Protein 4JLX (pdb70)

Radius of gyration: 21.37 Å; Cα contacts (8 Å, |Δi|>4): 525; chains: 1; bounding box: 44×59×47 Å

CATH classification: 1.10.1410.40 (+1 more: 3.30.460.90)

Organism: Sus scrofa (NCBI:txid9823)

Nearest PDB structures (foldseek):
  4jlx-assembly1_A  TM=1.003E+00  e=1.124E-67  Sus scrofa
  4jlz-assembly1_A  TM=9.802E-01  e=2.565E-59  Sus scrofa
  4jlz-assembly2_B  TM=9.475E-01  e=5.445E-57  Sus scrofa
  7ftg-assembly1_A  TM=9.202E-01  e=7.407E-45  Homo sapiens
  7ftu-assembly1_A  TM=9.308E-01  e=6.598E-44  Homo sapiens

Secondary structure (DSSP, 8-state):
-TT-HHHHHHHHHTTHHHHHHHHHHHHHHHHHHHHHHHHS-STTTT-EEE-----TTEEEEEEEEE-TT-EEEESTT-SSEEEEE----SS--TTGGGEETTEE-HHHHHHHHHHHHHHH-----EEEPSP---S-EEEEE-SSS-EEEEEEEEEEE-SPPPGGGTT----TTTT-HHHHHHHHTS-EEEE----SS--TTGGG-EEEE-HHHHHHHHHT--SSTTTTSTTS--B-HHHHHHHHHHHHHHHHHHTTTSSTTTT--HHHHHHHHHHHHHHS-SGGGSBGGGHHHHHHHHHHHHHHHHHHT--B-SS-TT-BTT-TTTS-HHHHHHHHHHHHHHHHTT-GGG-

Sequence (351 aa):
GAWKLQTVLEKVRLSRHEISEAAEVVNWVVEHLLRRLQGGESEFKGVALLRTGSAPNEFDVMFKLEVPRIQLEEYCNSGAHYFVKFKRNPGGNPLEQFLEKEILSASKMLSKFRKIIKEEIKNTGVTVERKRGSPAVTLLISKPKEISVDIILALESKSSWPASTQKGLPISQWLGAKVKNNNLKRQPFYLVPKHAKEGSGFQEETWRLSFSHIEKDILKNHGQSKTCCEIDGVKCCRKECLKLMMKYLLEQLKKKFGNRRELAKFCSSYHVKTAFFHVCTQDPHDNQWHLKNLECCFDNCVAYFLQCLKTEQLANYFIPGVNLFSRDLIDKPSKEFLSKQIEYERNNGFPVFW

Foldseek 3Di:
DVLPLVVLVVVLCPVVPLLVVVCVVCVVQVVQLLVVCCPDDALCVQWDWDPFDPDSQEAETEIEHEFEQWDWDDDPPALFKTWTFHDDDPDDRSQVVQDDPTTGFLVVVLVVVLVVSQVVCPDDQKHFDDCDVPSWGWMFHRPPDTHIYTYWYKYKYQDFDDPLLVCFDLCCLAQRDVLVVVLRNGIKIWTQDADPDDDSVNNRITTIDSRVVLVVCLVCPGNDNCECHPPDADFCLNSLLSVQQVLLVLVCVVPVVDDLSVQDHSLQLSQLSVVVCSVVRHRVVGHVVCNVVSSVVSLVSSLVCLVVQARARRRRRVDGCSDCVRHNNVSSVVVSVVSVVCVVVSRPSSD

B-factor: mean 52.05, std 22.81, range [19.27, 122.49]

InterPro domains:
  IPR024810 MAB21L/Cyclic GMP-AMP synthase-like receptor [SM01265] (188-488)
  IPR046903 Mab-21-like, nucleotidyltransferase domain [PF03281] (189-364)
  IPR046906 Mab-21-like, HhH/H2TH-like domain [PF20266] (380-484)

Solvent-accessible surface area: 18996 Å² total; per-residue (Å²): 89,92,46,125,5,98,74,2,19,81,90,34,111,116,62,139,142,105,54,51,87,2,53,129,18,20,97,164,24,8,61,80,6,5,149,119,0,73,60,24,158,24,38,0,100,53,2,30,64,17,204,25,103,139,54,50,75,110,60,94,26,30,0,39,8,105,9,95,167,19,72,47,86,76,36,95,141,36,11,16,37,9,34,0,44,11,113,223,46,129,53,58,20,83,1,93,147,8,41,97,198,80,58,0,7,0,45,106,0,26,71,58,0,25,121,23,0,87,124,30,25,120,148,127,19,18,73,8,59,168,147,136,57,30,26,2,1,3,0,68,6,68,153,110,67,145,6,30,0,34,1,17,2,0,0,8,3,134,59,103,25,15,94,31,2,134,162,0,0,50,0,60,139,5,25,21,60,177,60,43,92,84,7,49,201,67,24,3,10,0,4,0,86,38,63,142,154,45,51,46,144,31,92,41,0,0,68,8,7,8,28,30,2,5,85,54,1,28,142,87,14,14,78,52,198,59,15,43,102,177,134,24,96,82,2,0,1,80,25,0,9,100,0,4,69,38,2,4,89,18,0,44,148,103,35,63,129,108,138,19,4,74,131,1,60,46,74,17,2,27,2,2,5,3,28,0,0,40,94,31,10,84,20,103,72,2,59,55,164,55,10,44,89,12,0,44,57,2,1,35,43,1,6,111,3,1,101,86,26,85,1,20,18,3,1,3,50,78,25,36,23,0,26,145,144,91,4,53,57,68,6,1,92,25,0,8,130,15,4,62,98,0,71,122,83,21,0,54,19,1,146

GO terms:
  GO:0061501 2',3'-cyclic GMP-AMP synthase activity (F, EXP)

Structure (mmCIF, N/CA/C/O backbone):
data_4JLX
#
_entry.id   4JLX
#
_cell.length_a   47.402
_cell.length_b   118.014
_cell.length_c   142.599
_cell.angle_alpha   90.00
_cell.angle_beta   90.00
_cell.angle_gamma   90.00
#
_symmetry.space_group_name_H-M   'C 2 2 21'
#
loop_
_entity.id
_entity.type
_entity.pdbx_description
1 polymer 'Uncharacterized protein'
2 non-polymer 'ZINC ION'
3 non-polymer 'MALONATE ION'
4 non-polymer GLYCEROL
5 non-polymer 'TETRAETHYLENE GLYCOL'
6 water water
#
loop_
_atom_site.group_PDB
_atom_site.id
_atom_site.type_symbol
_atom_site.label_atom_id
_atom_site.label_alt_id
_atom_site.label_comp_id
_atom_site.label_asym_id
_atom_site.label_entity_id
_atom_site.label_seq_id
_atom_site.pdbx_PDB_ins_code
_atom_site.Cartn_x
_atom_site.Cartn_y
_atom_site.Cartn_z
_atom_site.occupancy
_atom_site.B_iso_or_equiv
_atom_site.auth_seq_id
_atom_site.auth_comp_id
_atom_site.auth_asym_id
_atom_site.auth_atom_id
_atom_site.pdbx_PDB_model_num
ATOM 1 N N . GLY A 1 4 ? 22.310 45.993 -25.786 1.00 61.42 135 GLY A N 1
ATOM 2 C CA . GLY A 1 4 ? 23.509 45.221 -26.059 1.00 58.76 135 GLY A CA 1
ATOM 3 C C . GLY A 1 4 ? 24.492 45.167 -24.897 1.00 54.83 135 GLY A C 1
ATOM 4 O O . GLY A 1 4 ? 25.518 44.487 -24.992 1.00 58.25 135 GLY A O 1
ATOM 5 N N . ALA A 1 5 ? 24.178 45.855 -23.798 1.00 51.06 136 ALA A N 1
ATOM 6 C CA . ALA A 1 5 ? 25.101 45.960 -22.655 1.00 59.41 136 ALA A CA 1
ATOM 7 C C . ALA A 1 5 ? 25.508 44.618 -22.032 1.00 54.78 136 ALA A C 1
ATOM 8 O O . ALA A 1 5 ? 26.626 44.475 -21.522 1.00 51.95 136 ALA A O 1
ATOM 10 N N . TRP A 1 6 ? 24.600 43.643 -22.071 1.00 50.84 137 TRP A N 1
ATOM 11 C CA . TRP A 1 6 ? 24.861 42.317 -21.500 1.00 44.16 137 TRP A CA 1
ATOM 12 C C . TRP A 1 6 ? 25.517 41.383 -22.521 1.00 41.04 137 TRP A C 1
ATOM 13 O O . TRP A 1 6 ? 25.991 40.303 -22.166 1.00 38.73 137 TRP A O 1
ATOM 24 N N . LYS A 1 7 ? 25.515 41.800 -23.787 1.00 42.27 138 LYS A N 1
ATOM 25 C CA . LYS A 1 7 ? 26.121 41.031 -24.876 1.00 45.30 138 LYS A CA 1
ATOM 26 C C . LYS A 1 7 ? 25.610 39.585 -24.930 1.00 42.30 138 LYS A C 1
ATOM 27 O O . LYS A 1 7 ? 26.399 38.642 -25.111 1.00 37.92 138 LYS A O 1
ATOM 33 N N . LEU A 1 8 ? 24.289 39.424 -24.792 1.00 38.66 139 LEU A N 1
ATOM 34 C CA . LEU A 1 8 ? 23.678 38.097 -24.704 1.00 39.72 139 LEU A CA 1
ATOM 35 C C . LEU A 1 8 ? 23.928 37.239 -25.944 1.00 31.14 139 LEU A C 1
ATOM 36 O O . LEU A 1 8 ? 24.045 36.014 -25.850 1.00 35.07 139 LEU A O 1
ATOM 41 N N . GLN A 1 9 ? 24.021 37.869 -27.106 1.00 32.80 140 GLN A N 1
ATOM 42 C CA . GLN A 1 9 ? 24.291 37.116 -28.319 1.00 37.95 140 GLN A CA 1
ATOM 43 C C . GLN A 1 9 ? 25.663 36.462 -28.224 1.00 37.99 140 GLN A C 1
ATOM 44 O O . GLN A 1 9 ? 25.863 35.318 -28.653 1.00 36.65 140 GLN A O 1
ATOM 50 N N . THR A 1 10 ? 26.616 37.166 -27.627 1.00 39.17 141 THR A N 1
ATOM 51 C CA . THR A 1 10 ? 27.928 36.557 -27.439 1.00 35.43 141 THR A CA 1
ATOM 52 C C . THR A 1 10 ? 27.807 35.380 -26.471 1.00 39.97 141 THR A C 1
ATOM 53 O O . THR A 1 10 ? 28.411 34.317 -26.706 1.00 31.40 141 THR A O 1
ATOM 57 N N . VAL A 1 11 ? 27.001 35.546 -25.408 1.00 33.07 142 VAL A N 1
ATOM 58 C CA . VAL A 1 11 ? 26.811 34.440 -24.469 1.00 32.75 142 VAL A CA 1
ATOM 59 C C . VAL A 1 11 ? 26.185 33.229 -25.195 1.00 35.51 142 VAL A C 1
ATOM 60 O O . VAL A 1 11 ? 26.596 32.084 -24.976 1.00 35.86 142 VAL A O 1
ATOM 64 N N . LEU A 1 12 ? 25.192 33.484 -26.051 1.00 31.03 143 LEU A N 1
ATOM 65 C CA . LEU A 1 12 ? 24.576 32.411 -26.830 1.00 36.05 143 LEU A CA 1
ATOM 66 C C . LEU A 1 12 ? 25.611 31.696 -27.715 1.00 41.95 143 LEU A C 1
ATOM 67 O O . LEU A 1 12 ? 25.574 30.469 -27.858 1.00 36.81 143 LEU A O 1
ATOM 72 N N . GLU A 1 13 ? 26.544 32.458 -28.293 1.00 37.68 144 GLU A N 1
ATOM 73 C CA . GLU A 1 13 ? 27.585 31.845 -29.132 1.00 46.93 144 GLU A CA 1
ATOM 74 C C . GLU A 1 13 ? 28.462 30.953 -28.273 1.00 44.69 144 GLU A C 1
ATOM 75 O O . GLU A 1 13 ? 28.775 29.825 -28.649 1.00 46.44 144 GLU A O 1
ATOM 81 N N . LYS A 1 14 ? 28.815 31.444 -27.093 1.00 41.60 145 LYS A N 1
ATOM 82 C CA . LYS A 1 14 ? 29.591 30.643 -26.159 1.00 43.35 145 LYS A CA 1
ATOM 83 C C . LYS A 1 14 ? 28.891 29.323 -25.869 1.00 46.88 145 LYS A C 1
ATOM 84 O O . LYS A 1 14 ? 29.520 28.263 -25.876 1.00 53.55 145 LYS A O 1
ATOM 90 N N . VAL A 1 15 ? 27.584 29.391 -25.629 1.00 45.07 146 VAL A N 1
ATOM 91 C CA . VAL A 1 15 ? 26.805 28.202 -25.295 1.00 46.23 146 VAL A CA 1
ATOM 92 C C . VAL A 1 15 ? 26.733 27.237 -26.479 1.00 49.32 146 VAL A C 1
ATOM 93 O O . VAL A 1 15 ? 26.922 26.030 -26.310 1.00 57.71 146 VAL A O 1
ATOM 97 N N . ARG A 1 16 ? 26.479 27.731 -27.669 1.00 47.31 147 ARG A N 1
ATOM 98 C CA . ARG A 1 16 ? 26.511 26.897 -28.858 1.00 53.97 147 ARG A CA 1
ATOM 99 C C . ARG A 1 16 ? 27.838 26.193 -29.063 1.00 66.46 147 ARG A C 1
ATOM 100 O O . ARG A 1 16 ? 27.881 25.048 -29.442 1.00 72.62 147 ARG A O 1
ATOM 108 N N . LEU A 1 17 ? 28.928 26.902 -28.850 1.00 62.24 148 LEU A N 1
ATOM 109 C CA . LEU A 1 17 ? 30.230 26.342 -29.098 1.00 71.58 148 LEU A CA 1
ATOM 110 C C . LEU A 1 17 ? 30.513 25.321 -28.031 1.00 76.81 148 LEU A C 1
ATOM 111 O O . LEU A 1 17 ? 30.842 25.670 -26.914 1.00 79.69 148 LEU A O 1
ATOM 116 N N . SER A 1 18 ? 30.332 24.052 -28.374 1.00 77.30 149 SER A N 1
ATOM 117 C CA . SER A 1 18 ? 30.055 22.967 -27.423 1.00 80.95 149 SER A CA 1
ATOM 118 C C . SER A 1 18 ? 29.110 21.973 -28.041 1.00 86.42 149 SER A C 1
ATOM 119 O O . SER A 1 18 ? 29.185 20.782 -27.810 1.00 92.40 149 SER A O 1
ATOM 122 N N . ARG A 1 19 ? 28.228 22.488 -28.865 1.00 84.49 150 ARG A N 1
ATOM 123 C CA . ARG A 1 19 ? 27.333 21.644 -29.653 1.00 87.87 150 ARG A CA 1
ATOM 124 C C . ARG A 1 19 ? 28.019 20.623 -30.571 1.00 96.19 150 ARG A C 1
ATOM 125 O O . ARG A 1 19 ? 27.375 19.682 -31.037 1.00 98.22 150 ARG A O 1
ATOM 133 N N . HIS A 1 20 ? 29.311 20.789 -30.839 1.00 95.01 151 HIS A N 1
ATOM 134 C CA . HIS A 1 20 ? 29.958 19.901 -31.802 1.00 96.26 151 HIS A CA 1
ATOM 135 C C . HIS A 1 20 ? 30.320 18.522 -31.236 1.00 98.12 151 HIS A C 1
ATOM 136 O O . HIS A 1 20 ? 30.024 17.498 -31.858 1.00 96.43 151 HIS A O 1
ATOM 143 N N . GLU A 1 21 ? 30.952 18.500 -30.064 1.00 96.97 152 GLU A N 1
ATOM 144 C CA . GLU A 1 21 ? 31.384 17.248 -29.435 1.00 96.19 152 GLU A CA 1
ATOM 145 C C . GLU A 1 21 ? 30.209 16.310 -29.134 1.00 102.90 152 GLU A C 1
ATOM 146 O O . GLU A 1 21 ? 30.262 15.114 -29.436 1.00 101.67 152 GLU A O 1
ATOM 152 N N . ILE A 1 22 ? 29.155 16.862 -28.536 1.00 103.28 153 ILE A N 1
ATOM 153 C CA . ILE A 1 22 ? 27.956 16.093 -28.205 1.00 101.83 153 ILE A CA 1
ATOM 154 C C . ILE A 1 22 ? 27.254 15.555 -29.456 1.00 104.89 153 ILE A C 1
ATOM 155 O O . ILE A 1 22 ? 26.598 14.509 -29.400 1.00 103.25 153 ILE A O 1
ATOM 160 N N . SER A 1 23 ? 27.402 16.259 -30.580 1.00 103.11 154 SER A N 1
ATOM 161 C CA . SER A 1 23 ? 26.829 15.812 -31.851 1.00 102.42 154 SER A CA 1
ATOM 162 C C . SER A 1 23 ? 27.455 14.488 -32.286 0.84 102.54 154 SER A C 1
ATOM 163 O O . SER A 1 23 ? 26.808 13.664 -32.940 1.00 102.22 154 SER A O 1
ATOM 166 N N . GLU A 1 24 ? 28.677 14.214 -31.851 1.00 103.96 155 GLU A N 1
ATOM 167 C CA . GLU A 1 24 ? 29.332 12.977 -32.249 1.00 100.63 155 GLU A CA 1
ATOM 168 C C . GLU A 1 24 ? 29.116 11.881 -31.243 1.00 99.26 155 GLU A C 1
ATOM 169 O O . GLU A 1 24 ? 29.192 10.693 -31.541 1.00 95.49 155 GLU A O 1
ATOM 175 N N . ALA A 1 25 ? 28.844 12.281 -30.027 1.00 100.40 156 ALA A N 1
ATOM 176 C CA . ALA A 1 25 ? 28.475 11.282 -29.027 1.00 100.43 156 ALA A CA 1
ATOM 177 C C . ALA A 1 25 ? 27.137 10.621 -29.368 1.00 97.43 156 ALA A C 1
ATOM 178 O O . ALA A 1 25 ? 26.861 9.501 -28.935 1.00 94.56 156 ALA A O 1
ATOM 180 N N . ALA A 1 26 ? 26.318 11.326 -30.147 1.00 98.89 157 ALA A N 1
ATOM 181 C CA . ALA A 1 26 ? 25.033 10.814 -30.623 1.00 98.17 157 ALA A CA 1
ATOM 182 C C . ALA A 1 26 ? 25.192 9.506 -31.392 1.00 94.96 157 ALA A C 1
ATOM 183 O O . ALA A 1 26 ? 24.489 8.533 -31.117 1.00 92.88 157 ALA A O 1
ATOM 185 N N . GLU A 1 27 ? 26.104 9.500 -32.362 1.00 95.20 158 GLU A N 1
ATOM 186 C CA . GLU A 1 27 ? 26.454 8.290 -33.100 1.00 91.49 158 GLU A CA 1
ATOM 187 C C . GLU A 1 27 ? 26.711 7.105 -32.169 1.00 86.56 158 GLU A C 1
ATOM 188 O O . GLU A 1 27 ? 26.284 5.981 -32.444 1.00 86.68 158 GLU A O 1
ATOM 194 N N . VAL A 1 28 ? 27.411 7.371 -31.068 1.00 85.48 159 VAL A N 1
ATOM 195 C CA . VAL A 1 28 ? 27.798 6.333 -30.116 1.00 87.68 159 VAL A CA 1
ATOM 196 C C . VAL A 1 28 ? 26.591 5.815 -29.333 1.00 84.77 159 VAL A C 1
ATOM 197 O O . VAL A 1 28 ? 26.354 4.604 -29.272 1.00 82.90 159 VAL A O 1
ATOM 201 N N . VAL A 1 29 ? 25.837 6.736 -28.735 1.00 87.26 160 VAL A N 1
ATOM 202 C CA . VAL A 1 29 ? 24.613 6.387 -28.016 1.00 78.26 160 VAL A CA 1
ATOM 203 C C . VAL A 1 29 ? 23.623 5.703 -28.961 1.00 74.99 160 VAL A C 1
ATOM 204 O O . VAL A 1 29 ? 23.064 4.659 -28.627 1.00 72.09 160 VAL A O 1
ATOM 208 N N . ASN A 1 30 ? 23.428 6.288 -30.143 1.00 75.47 161 ASN A N 1
ATOM 209 C CA . ASN A 1 30 ? 22.550 5.708 -31.159 1.00 74.80 161 ASN A CA 1
ATOM 210 C C . ASN A 1 30 ? 22.912 4.263 -31.457 1.00 82.01 161 ASN A C 1
ATOM 211 O O . ASN A 1 30 ? 22.036 3.397 -31.536 1.00 78.09 161 ASN A O 1
ATOM 216 N N . TRP A 1 31 ? 24.206 4.004 -31.621 1.00 77.24 162 TRP A N 1
ATOM 217 C CA . TRP A 1 31 ? 24.664 2.659 -31.928 1.00 78.21 162 TRP A CA 1
ATOM 218 C C . TRP A 1 31 ? 24.274 1.676 -30.821 1.00 75.18 162 TRP A C 1
ATOM 219 O O . TRP A 1 31 ? 23.524 0.723 -31.063 1.00 72.23 162 TRP A O 1
ATOM 230 N N . VAL A 1 32 ? 24.779 1.925 -29.613 1.00 70.57 163 VAL A N 1
ATOM 231 C CA . VAL A 1 32 ? 24.515 1.069 -28.456 1.00 76.52 163 VAL A CA 1
ATOM 232 C C . VAL A 1 32 ? 23.024 0.874 -28.185 1.00 71.54 163 VAL A C 1
ATOM 233 O O . VAL A 1 32 ? 22.523 -0.252 -28.203 1.00 72.46 163 VAL A O 1
ATOM 237 N N . VAL A 1 33 ? 22.325 1.974 -27.936 1.00 69.37 164 VAL A N 1
ATOM 238 C CA . VAL A 1 33 ? 20.923 1.917 -27.533 1.00 67.46 164 VAL A CA 1
ATOM 239 C C . VAL A 1 33 ? 20.049 1.126 -28.510 1.00 66.33 164 VAL A C 1
ATOM 240 O O . VAL A 1 33 ? 19.346 0.196 -28.108 1.00 60.15 164 VAL A O 1
ATOM 244 N N . GLU A 1 34 ? 20.119 1.478 -29.791 1.00 70.73 165 GLU A N 1
ATOM 245 C CA . GLU A 1 34 ? 19.306 0.823 -30.814 1.00 68.07 165 GLU A CA 1
ATOM 246 C C . GLU A 1 34 ? 19.539 -0.691 -30.851 1.00 69.85 165 GLU A C 1
ATOM 247 O O . GLU A 1 34 ? 18.596 -1.465 -31.024 1.00 67.86 165 GLU A O 1
ATOM 253 N N . HIS A 1 35 ? 20.787 -1.111 -30.660 1.00 68.32 166 HIS A N 1
ATOM 254 C CA . HIS A 1 35 ? 21.099 -2.537 -30.573 1.00 74.67 166 HIS A CA 1
ATOM 255 C C . HIS A 1 35 ? 20.336 -3.189 -29.423 1.00 69.66 166 HIS A C 1
ATOM 256 O O . HIS A 1 35 ? 19.575 -4.144 -29.627 1.00 65.49 166 HIS A O 1
ATOM 263 N N . LEU A 1 36 ? 20.555 -2.653 -28.223 1.00 64.23 167 LEU A N 1
ATOM 264 C CA . LEU A 1 36 ? 19.923 -3.134 -26.998 1.00 62.68 167 LEU A CA 1
ATOM 265 C C . LEU A 1 36 ? 18.416 -3.270 -27.165 1.00 66.18 167 LEU A C 1
ATOM 266 O O . LEU A 1 36 ? 17.807 -4.213 -26.651 1.00 63.41 167 LEU A O 1
ATOM 271 N N . LEU A 1 37 ? 17.828 -2.328 -27.900 1.00 60.89 168 LEU A N 1
ATOM 272 C CA . LEU A 1 37 ? 16.400 -2.338 -28.180 1.00 62.97 168 LEU A CA 1
ATOM 273 C C . LEU A 1 37 ? 16.023 -3.565 -28.996 1.00 68.55 168 LEU A C 1
ATOM 274 O O . LEU A 1 37 ? 15.081 -4.289 -28.648 1.00 61.30 168 LEU A O 1
ATOM 279 N N . ARG A 1 38 ? 16.762 -3.773 -30.086 1.00 72.36 169 ARG A N 1
ATOM 280 C CA . ARG A 1 38 ? 16.564 -4.915 -30.974 1.00 70.01 169 ARG A CA 1
ATOM 281 C C . ARG A 1 38 ? 16.631 -6.214 -30.177 1.00 65.63 169 ARG A C 1
ATOM 282 O O . ARG A 1 38 ? 15.795 -7.108 -30.346 1.00 60.12 169 ARG A O 1
ATOM 290 N N . ARG A 1 39 ? 17.620 -6.286 -29.290 1.00 61.31 170 ARG A N 1
ATOM 291 C CA . ARG A 1 39 ? 17.806 -7.423 -28.391 1.00 71.48 170 ARG A CA 1
ATOM 292 C C . ARG A 1 39 ? 16.570 -7.729 -27.528 1.00 72.53 170 ARG A C 1
ATOM 293 O O . ARG A 1 39 ? 16.037 -8.848 -27.568 1.00 67.14 170 ARG A O 1
ATOM 301 N N . LEU A 1 40 ? 16.126 -6.738 -26.751 1.00 66.36 171 LEU A N 1
ATOM 302 C CA . LEU A 1 40 ? 14.926 -6.876 -25.921 1.00 62.46 171 LEU A CA 1
ATOM 303 C C . LEU A 1 40 ? 13.721 -7.280 -26.775 1.00 62.96 171 LEU A C 1
ATOM 304 O O . LEU A 1 40 ? 12.984 -8.210 -26.434 1.00 58.96 171 LEU A O 1
ATOM 309 N N . GLN A 1 41 ? 13.538 -6.582 -27.894 1.00 60.57 172 GLN A N 1
ATOM 310 C CA . GLN A 1 41 ? 12.395 -6.813 -28.773 1.00 65.18 172 GLN A CA 1
ATOM 311 C C . GLN A 1 41 ? 12.374 -8.232 -29.340 1.00 69.85 172 GLN A C 1
ATOM 312 O O . GLN A 1 41 ? 11.304 -8.776 -29.632 1.00 70.87 172 GLN A O 1
ATOM 318 N N . GLY A 1 42 ? 13.556 -8.826 -29.487 1.00 66.81 173 GLY A N 1
ATOM 319 C CA . GLY A 1 42 ? 13.673 -10.156 -30.055 1.00 67.79 173 GLY A CA 1
ATOM 320 C C . GLY A 1 42 ? 13.653 -11.247 -29.005 1.00 75.29 173 GLY A C 1
ATOM 321 O O . GLY A 1 42 ? 13.285 -12.387 -29.294 1.00 83.39 173 GLY A O 1
ATOM 322 N N . GLY A 1 43 ? 14.052 -10.904 -27.784 1.00 69.72 174 GLY A N 1
ATOM 323 C CA . GLY A 1 43 ? 14.047 -11.857 -26.692 1.00 63.38 174 GLY A CA 1
ATOM 324 C C . GLY A 1 43 ? 12.644 -12.261 -26.274 1.00 64.99 174 GLY A C 1
ATOM 325 O O . GLY A 1 43 ? 11.664 -12.015 -26.985 1.00 65.59 174 GLY A O 1
ATOM 326 N N . GLU A 1 44 ? 12.546 -12.887 -25.107 1.00 70.26 175 GLU A N 1
ATOM 327 C CA . GLU A 1 44 ? 11.260 -13.367 -24.610 1.00 68.76 175 GLU A CA 1
ATOM 328 C C . GLU A 1 44 ? 10.980 -12.883 -23.189 1.00 68.28 175 GLU A C 1
ATOM 329 O O . GLU A 1 44 ? 10.243 -13.528 -22.438 1.00 65.06 175 GLU A O 1
ATOM 335 N N . SER A 1 45 ? 11.566 -11.743 -22.829 1.00 63.58 176 SER A N 1
ATOM 336 C CA . SER A 1 45 ? 11.319 -11.149 -21.521 1.00 63.56 176 SER A CA 1
ATOM 337 C C . SER A 1 45 ? 10.010 -10.379 -21.508 1.00 61.62 176 SER A C 1
ATOM 338 O O . SER A 1 45 ? 9.355 -10.212 -22.537 1.00 62.27 176 SER A O 1
ATOM 341 N N . GLU A 1 46 ? 9.651 -9.898 -20.324 1.00 65.38 177 GLU A N 1
ATOM 342 C CA . GLU A 1 46 ? 8.442 -9.120 -20.125 1.00 62.67 177 GLU A CA 1
ATOM 343 C C . GLU A 1 46 ? 8.601 -7.741 -20.764 1.00 58.22 177 GLU A C 1
ATOM 344 O O . GLU A 1 46 ? 7.629 -7.001 -20.906 1.00 58.88 177 GLU A O 1
ATOM 350 N N . PHE A 1 47 ? 9.832 -7.406 -21.148 1.00 55.67 178 PHE A N 1
ATOM 351 C CA . PHE A 1 47 ? 10.126 -6.125 -21.790 1.00 56.71 178 PHE A CA 1
ATOM 352 C C . PHE A 1 47 ? 10.217 -6.228 -23.317 1.00 60.02 178 PHE A C 1
ATOM 353 O O . PHE A 1 47 ? 10.817 -5.378 -23.976 1.00 56.82 178 PHE A O 1
ATOM 361 N N . LYS A 1 48 ? 9.598 -7.267 -23.868 1.00 62.04 179 LYS A N 1
ATOM 362 C CA . LYS A 1 48 ? 9.563 -7.491 -25.313 1.00 60.13 179 LYS A CA 1
ATOM 363 C C . LYS A 1 48 ? 9.002 -6.288 -26.066 1.00 55.64 179 LYS A C 1
ATOM 364 O O . LYS A 1 48 ? 9.550 -5.879 -27.088 1.00 50.65 179 LYS A O 1
ATOM 370 N N . GLY A 1 49 ? 7.910 -5.725 -25.550 1.00 58.55 180 GLY A N 1
ATOM 371 C CA . GLY A 1 49 ? 7.204 -4.637 -26.215 1.00 56.53 180 GLY A CA 1
ATOM 372 C C . GLY A 1 49 ? 7.851 -3.272 -26.052 1.00 51.82 180 GLY A C 1
ATOM 373 O O . GLY A 1 49 ? 7.263 -2.245 -26.394 1.00 55.51 180 GLY A O 1
ATOM 374 N N . VAL A 1 50 ? 9.075 -3.260 -25.546 1.00 53.91 181 VAL A N 1
ATOM 375 C CA . VAL A 1 50 ? 9.792 -2.013 -25.321 1.00 55.56 181 VAL A CA 1
ATOM 376 C C . VAL A 1 50 ? 10.054 -1.260 -26.633 1.00 62.66 181 VAL A C 1
ATOM 377 O O . VAL A 1 50 ? 10.253 -1.875 -27.685 1.00 62.36 181 VAL A O 1
ATOM 381 N N . ALA A 1 51 ? 10.020 0.071 -26.570 1.00 57.68 182 ALA A N 1
ATOM 382 C CA . ALA A 1 51 ? 10.308 0.913 -27.732 1.00 57.74 182 ALA A CA 1
ATOM 383 C C . ALA A 1 51 ? 10.974 2.216 -27.296 1.00 63.85 182 ALA A C 1
ATOM 384 O O . ALA A 1 51 ? 10.967 2.559 -26.108 1.00 57.85 182 ALA A O 1
ATOM 386 N N . LEU A 1 52 ? 11.543 2.946 -28.251 1.00 59.66 183 LEU A N 1
ATOM 387 C CA . LEU A 1 52 ? 12.248 4.184 -27.923 1.00 64.63 183 LEU A CA 1
ATOM 388 C C . LEU A 1 52 ? 11.320 5.406 -27.851 1.00 69.64 183 LEU A C 1
ATOM 389 O O . LEU A 1 52 ? 10.307 5.482 -28.552 1.00 66.00 183 LEU A O 1
ATOM 394 N N . LEU A 1 53 ? 11.686 6.349 -26.983 1.00 72.83 184 LEU A N 1
ATOM 395 C CA . LEU A 1 53 ? 10.985 7.620 -26.814 1.00 69.36 184 LEU A CA 1
ATOM 396 C C . LEU A 1 53 ? 11.997 8.743 -27.049 1.00 72.39 184 LEU A C 1
ATOM 397 O O . LEU A 1 53 ? 12.944 8.880 -26.262 1.00 66.03 184 LEU A O 1
ATOM 402 N N . ARG A 1 54 ? 11.825 9.539 -28.109 1.00 71.66 185 ARG A N 1
ATOM 403 C CA . ARG A 1 54 ? 12.746 10.663 -28.346 1.00 74.91 185 ARG A CA 1
ATOM 404 C C . ARG A 1 54 ? 12.336 11.957 -27.631 1.00 74.36 185 ARG A C 1
ATOM 405 O O . ARG A 1 54 ? 11.675 12.822 -28.217 1.00 75.69 185 ARG A O 1
ATOM 413 N N . THR A 1 55 ? 12.735 12.079 -26.364 1.00 75.97 186 THR A N 1
ATOM 414 C CA . THR A 1 55 ? 12.458 13.273 -25.559 1.00 74.79 186 THR A CA 1
ATOM 415 C C . THR A 1 55 ? 13.723 13.751 -24.848 1.00 78.39 186 THR A C 1
ATOM 416 O O . THR A 1 55 ? 14.700 13.005 -24.740 1.00 73.43 186 THR A O 1
ATOM 420 N N . GLY A 1 56 ? 13.697 14.991 -24.363 1.00 76.86 187 GLY A N 1
ATOM 421 C CA . GLY A 1 56 ? 14.849 15.576 -23.696 1.00 77.23 187 GLY A CA 1
ATOM 422 C C . GLY A 1 56 ? 15.403 16.787 -24.425 1.00 76.96 187 GLY A C 1
ATOM 423 O O . GLY A 1 56 ? 14.931 17.146 -25.508 1.00 71.50 187 GLY A O 1
ATOM 424 N N . SER A 1 65 ? 25.735 22.393 -22.706 1.00 77.57 196 SER A N 1
ATOM 425 C CA . SER A 1 65 ? 25.386 21.470 -21.633 0.46 83.93 196 SER A CA 1
ATOM 426 C C . SER A 1 65 ? 26.591 20.620 -21.238 1.00 89.95 196 SER A C 1
ATOM 427 O O . SER A 1 65 ? 27.737 21.037 -21.413 1.00 94.77 196 SER A O 1
ATOM 430 N N . ALA A 1 66 ? 26.326 19.431 -20.700 1.00 94.68 197 ALA A N 1
ATOM 431 C CA . ALA A 1 66 ? 27.383 18.469 -20.380 1.00 99.82 197 ALA A CA 1
ATOM 432 C C . ALA A 1 66 ? 27.337 17.297 -21.365 1.00 100.84 197 ALA A C 1
ATOM 433 O O . ALA A 1 66 ? 26.404 16.493 -21.329 1.00 101.08 197 ALA A O 1
ATOM 435 N N . PRO A 1 67 ? 28.358 17.192 -22.236 1.00 99.94 198 PRO A N 1
ATOM 436 C CA . PRO A 1 67 ? 28.361 16.316 -23.417 1.00 101.19 198 PRO A CA 1
ATOM 437 C C . PRO A 1 67 ? 28.681 14.843 -23.141 1.00 100.39 198 PRO A C 1
ATOM 438 O O . PRO A 1 67 ? 28.529 14.014 -24.040 1.00 101.53 198 PRO A O 1
ATOM 442 N N . ASN A 1 68 ? 29.129 14.524 -21.932 1.00 98.14 199 ASN A N 1
ATOM 443 C CA . ASN A 1 68 ? 29.470 13.147 -21.591 1.00 100.13 199 ASN A CA 1
ATOM 444 C C . ASN A 1 68 ? 28.334 12.432 -20.867 1.00 99.66 199 ASN A C 1
ATOM 445 O O . ASN A 1 68 ? 28.471 11.271 -20.473 1.00 95.93 199 ASN A O 1
ATOM 450 N N . GLU A 1 69 ? 27.214 13.131 -20.698 1.00 98.81 200 GLU A N 1
ATOM 451 C CA . GLU A 1 69 ? 26.070 12.594 -19.964 1.00 94.58 200 GLU A CA 1
ATOM 452 C C . GLU A 1 69 ? 24.754 12.760 -20.718 1.00 89.55 200 GLU A C 1
ATOM 453 O O . GLU A 1 69 ? 24.272 13.878 -20.920 1.00 87.73 200 GLU A O 1
ATOM 459 N N . PHE A 1 70 ? 24.181 11.634 -21.129 1.00 88.11 201 PHE A N 1
ATOM 460 C CA . PHE A 1 70 ? 22.860 11.618 -21.741 1.00 87.24 201 PHE A CA 1
ATOM 461 C C . PHE A 1 70 ? 21.967 10.620 -21.017 1.00 86.68 201 PHE A C 1
ATOM 462 O O . PHE A 1 70 ? 22.450 9.721 -20.328 1.00 85.28 201 PHE A O 1
ATOM 470 N N . ASP A 1 71 ? 20.659 10.787 -21.162 1.00 81.69 202 ASP A N 1
ATOM 471 C CA . ASP A 1 71 ? 19.725 9.762 -20.722 1.00 79.24 202 ASP A CA 1
ATOM 472 C C . ASP A 1 71 ? 18.674 9.539 -21.799 1.00 76.32 202 ASP A C 1
ATOM 473 O O . ASP A 1 71 ? 18.385 10.441 -22.594 1.00 74.26 202 ASP A O 1
ATOM 478 N N . VAL A 1 72 ? 18.128 8.328 -21.849 1.00 70.50 203 VAL A N 1
ATOM 479 C CA . VAL A 1 72 ? 17.093 8.018 -22.827 1.00 66.41 203 VAL A CA 1
ATOM 480 C C . VAL A 1 72 ? 15.969 7.235 -22.160 1.00 62.76 203 VAL A C 1
ATOM 481 O O . VAL A 1 72 ? 16.170 6.622 -21.103 1.00 62.31 203 VAL A O 1
ATOM 485 N N . MET A 1 73 ? 14.787 7.271 -22.773 1.00 61.66 204 MET A N 1
ATOM 486 C CA . MET A 1 73 ? 13.610 6.621 -22.212 1.00 58.63 204 MET A CA 1
ATOM 487 C C . MET A 1 73 ? 13.160 5.447 -23.080 1.00 55.41 204 MET A C 1
ATOM 488 O O . MET A 1 73 ? 12.994 5.593 -24.294 1.00 56.77 204 MET A O 1
ATOM 493 N N . PHE A 1 74 ? 12.991 4.283 -22.452 1.00 51.33 205 PHE A N 1
ATOM 494 C CA . PHE A 1 74 ? 12.380 3.124 -23.099 1.00 51.13 205 PHE A CA 1
ATOM 495 C C . PHE A 1 74 ? 10.943 3.056 -22.616 1.00 50.99 205 PHE A C 1
ATOM 496 O O . PHE A 1 74 ? 10.700 2.837 -21.424 1.00 50.51 205 PHE A O 1
ATOM 504 N N . LYS A 1 75 ? 9.989 3.250 -23.516 1.00 51.43 206 LYS A N 1
ATOM 505 C CA . LYS A 1 75 ? 8.590 3.191 -23.115 1.00 51.55 206 LYS A CA 1
ATOM 506 C C . LYS A 1 75 ? 8.055 1.778 -23.263 1.00 56.33 206 LYS A C 1
ATOM 507 O O . LYS A 1 75 ? 8.568 0.978 -24.049 1.00 53.90 206 LYS A O 1
ATOM 513 N N . LEU A 1 76 ? 7.018 1.477 -22.494 1.00 57.47 207 LEU A N 1
ATOM 514 C CA . LEU A 1 76 ? 6.387 0.171 -22.537 1.00 54.20 207 LEU A CA 1
ATOM 515 C C . LEU A 1 76 ? 4.882 0.374 -22.463 1.00 52.72 207 LEU A C 1
ATOM 516 O O . LEU A 1 76 ? 4.364 0.746 -21.405 1.00 47.81 207 LEU A O 1
ATOM 521 N N . GLU A 1 77 ? 4.194 0.172 -23.588 1.00 52.40 208 GLU A N 1
ATOM 522 C CA . GLU A 1 77 ? 2.740 0.280 -23.619 1.00 55.72 208 GLU A CA 1
ATOM 523 C C . GLU A 1 77 ? 2.198 -0.710 -22.629 1.00 59.20 208 GLU A C 1
ATOM 524 O O . GLU A 1 77 ? 2.653 -1.851 -22.561 1.00 62.22 208 GLU A O 1
ATOM 530 N N . VAL A 1 78 ? 1.228 -0.268 -21.850 1.00 51.86 209 VAL A N 1
ATOM 531 C CA . VAL A 1 78 ? 0.551 -1.161 -20.949 1.00 58.09 209 VAL A CA 1
ATOM 532 C C . VAL A 1 78 ? -0.898 -0.693 -20.816 1.00 57.07 209 VAL A C 1
ATOM 533 O O . VAL A 1 78 ? -1.158 0.443 -20.417 1.00 64.90 209 VAL A O 1
ATOM 537 N N . PRO A 1 79 ? -1.848 -1.554 -21.211 1.00 58.53 210 PRO A N 1
ATOM 538 C CA . PRO A 1 79 ? -3.254 -1.134 -21.282 1.00 60.42 210 PRO A CA 1
ATOM 539 C C . PRO A 1 79 ? -3.994 -1.328 -19.965 1.00 57.77 210 PRO A C 1
ATOM 540 O O . PRO A 1 79 ? -3.501 -2.036 -19.077 1.00 60.69 210 PRO A O 1
ATOM 544 N N . ARG A 1 80 ? -5.150 -0.680 -19.846 1.00 50.96 211 ARG A N 1
ATOM 545 C CA . ARG A 1 80 ? -5.983 -0.759 -18.647 1.00 60.41 211 ARG A CA 1
ATOM 546 C C . ARG A 1 80 ? -5.280 -0.277 -17.373 1.00 57.54 211 ARG A C 1
ATOM 547 O O . ARG A 1 80 ? -5.667 -0.665 -16.270 1.00 60.66 211 ARG A O 1
ATOM 555 N N . ILE A 1 81 ? -4.250 0.556 -17.520 1.00 61.64 212 ILE A N 1
ATOM 556 C CA . ILE A 1 81 ? -3.572 1.127 -16.356 1.00 55.97 212 ILE A CA 1
ATOM 557 C C . ILE A 1 81 ? -4.588 1.866 -15.502 1.00 59.06 212 ILE A C 1
ATOM 558 O O . ILE A 1 81 ? -5.404 2.632 -16.017 1.00 60.75 212 ILE A O 1
ATOM 563 N N . GLN A 1 82 ? -4.568 1.596 -14.203 1.00 58.71 213 GLN A N 1
ATOM 564 C CA . GLN A 1 82 ? -5.351 2.375 -13.259 1.00 58.55 213 GLN A CA 1
ATOM 565 C C . GLN A 1 82 ? -4.391 3.008 -12.277 1.00 49.77 213 GLN A C 1
ATOM 566 O O . GLN A 1 82 ? -3.385 2.402 -11.895 1.00 55.78 213 GLN A O 1
ATOM 572 N N . LEU A 1 83 ? -4.690 4.239 -11.891 1.00 47.66 214 LEU A N 1
ATOM 573 C CA . LEU A 1 83 ? -3.765 5.021 -11.085 1.00 50.44 214 LEU A CA 1
ATOM 574 C C . LEU A 1 83 ? -4.397 5.359 -9.763 1.00 51.36 214 LEU A C 1
ATOM 575 O O . LEU A 1 83 ? -5.563 5.746 -9.711 1.00 48.65 214 LEU A O 1
ATOM 580 N N . GLU A 1 84 ? -3.626 5.206 -8.695 1.00 50.28 215 GLU A N 1
ATOM 581 C CA . GLU A 1 84 ? -4.064 5.683 -7.403 1.00 55.79 215 GLU A CA 1
ATOM 582 C C . GLU A 1 84 ? -3.065 6.710 -6.916 1.00 49.28 215 GLU A C 1
ATOM 583 O O . GLU A 1 84 ? -1.878 6.416 -6.797 1.00 45.45 215 GLU A O 1
ATOM 589 N N . GLU A 1 85 ? -3.554 7.917 -6.652 1.00 52.96 216 GLU A N 1
ATOM 590 C CA . GLU A 1 8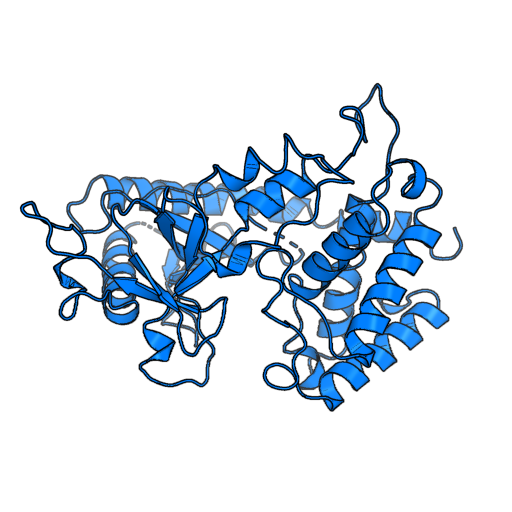5 ? -2.720 9.011 -6.170 1.00 51.67 216 GLU A CA 1
ATOM 591 C C . GLU A 1 85 ? -2.027 8.647 -4.869 1.00 50.62 216 GLU A C 1
ATOM 592 O O . GLU A 1 85 ? -2.676 8.211 -3.919 1.00 49.06 216 GLU A O 1
ATOM 598 N N . TYR A 1 86 ? -0.713 8.850 -4.823 1.00 45.13 217 TYR A N 1
ATOM 599 C CA . TYR A 1 86 ? 0.051 8.617 -3.602 1.00 50.37 217 TYR A CA 1
ATOM 600 C C . TYR A 1 86 ? 0.038 9.826 -2.649 1.00 52.71 217 TYR A C 1
ATOM 601 O O . TYR A 1 86 ? 0.522 10.908 -2.995 1.00 46.99 217 TYR A O 1
ATOM 610 N N . CYS A 1 87 ? -0.514 9.645 -1.469 1.00 52.60 218 CYS A N 1
ATOM 611 C CA . CYS A 1 87 ? -0.613 10.709 -0.487 1.00 57.21 218 CYS A CA 1
ATOM 612 C C . CYS A 1 87 ? -1.045 12.054 -1.066 1.00 52.13 218 CYS A C 1
ATOM 613 O O . CYS A 1 87 ? -0.430 13.058 -0.825 1.00 50.60 218 CYS A O 1
ATOM 616 N N . ASN A 1 88 ? -2.131 12.037 -1.807 1.00 55.78 219 ASN A N 1
ATOM 617 C CA . ASN A 1 88 ? -2.766 13.231 -2.323 1.00 60.07 219 ASN A CA 1
ATOM 618 C C . ASN A 1 88 ? -1.813 14.112 -3.098 1.00 59.80 219 ASN A C 1
ATOM 619 O O . ASN A 1 88 ? -2.067 15.266 -3.325 1.00 62.75 219 ASN A O 1
ATOM 624 N N . SER A 1 89 ? -0.692 13.540 -3.476 1.00 57.43 220 SER A N 1
ATOM 625 C CA . SER A 1 89 ? 0.276 14.233 -4.306 1.00 58.44 220 SER A CA 1
ATOM 626 C C . SER A 1 89 ? -0.149 14.033 -5.757 1.00 64.96 220 SER A C 1
ATOM 627 O O . SER A 1 89 ? -0.348 12.900 -6.213 1.00 63.39 220 SER A O 1
ATOM 630 N N . GLY A 1 90 ? -0.315 15.131 -6.481 1.00 57.61 221 GLY A N 1
ATOM 631 C CA . GLY A 1 90 ? -0.770 15.051 -7.848 1.00 42.82 221 GLY A CA 1
ATOM 632 C C . GLY A 1 90 ? 0.222 14.391 -8.793 1.00 44.41 221 GLY A C 1
ATOM 633 O O . GLY A 1 90 ? -0.134 14.030 -9.918 1.00 51.11 221 GLY A O 1
ATOM 634 N N . ALA A 1 91 ? 1.466 14.231 -8.355 1.00 45.62 222 ALA A N 1
ATOM 635 C CA . ALA A 1 91 ? 2.508 13.740 -9.255 1.00 54.90 222 ALA A CA 1
ATOM 636 C C . ALA A 1 91 ? 2.810 12.254 -9.082 1.00 59.52 222 ALA A C 1
ATOM 637 O O . ALA A 1 91 ? 3.086 11.561 -10.071 1.00 58.55 222 ALA A O 1
ATOM 639 N N . HIS A 1 92 ? 2.789 11.765 -7.843 1.00 50.90 223 HIS A N 1
ATOM 640 C CA . HIS A 1 92 ? 3.133 10.362 -7.613 1.00 50.46 223 HIS A CA 1
ATOM 641 C C . HIS A 1 92 ? 1.906 9.460 -7.520 1.00 45.77 223 HIS A C 1
ATOM 642 O O . HIS A 1 92 ? 0.881 9.835 -6.943 1.00 44.82 223 HIS A O 1
ATOM 649 N N . TYR A 1 93 ? 2.023 8.273 -8.110 1.00 39.75 224 TYR A N 1
ATOM 650 C CA . TYR A 1 93 ? 0.888 7.375 -8.257 1.00 41.45 224 TYR A CA 1
ATOM 651 C C . TYR A 1 93 ? 1.306 5.928 -8.062 1.00 44.58 224 TYR A C 1
ATOM 652 O O . TYR A 1 93 ? 2.422 5.535 -8.428 1.00 47.03 224 TYR A O 1
ATOM 661 N N . PHE A 1 94 ? 0.400 5.142 -7.491 1.00 41.91 225 PHE A N 1
ATOM 662 C CA . PHE A 1 94 ? 0.495 3.695 -7.573 1.00 45.45 225 PHE A CA 1
ATOM 663 C C . PHE A 1 94 ? -0.138 3.274 -8.892 1.00 41.51 225 PHE A C 1
ATOM 664 O O . PHE A 1 94 ? -1.182 3.805 -9.286 1.00 44.43 225 PHE A O 1
ATOM 672 N N . VAL A 1 95 ? 0.513 2.355 -9.599 1.00 42.67 226 VAL A N 1
ATOM 673 C CA . VAL A 1 95 ? -0.064 1.818 -10.825 1.00 47.74 226 VAL A CA 1
ATOM 674 C C . VAL A 1 95 ? -0.688 0.461 -10.514 1.00 43.25 226 VAL A C 1
ATOM 675 O O . VAL A 1 95 ? -0.041 -0.382 -9.890 1.00 42.64 226 VAL A O 1
ATOM 679 N N . LYS A 1 96 ? -1.935 0.251 -10.940 1.00 44.08 227 LYS A N 1
ATOM 680 C CA . LYS A 1 96 ? -2.596 -1.030 -10.704 1.00 54.64 227 LYS A CA 1
ATOM 681 C C . LYS A 1 96 ? -3.340 -1.590 -11.917 1.00 60.62 227 LYS A C 1
ATOM 682 O O . LYS A 1 96 ? -3.587 -0.879 -12.902 1.00 56.85 227 LYS A O 1
ATOM 688 N N . PHE A 1 97 ? -3.684 -2.876 -11.837 1.00 55.28 228 PHE A N 1
ATOM 689 C CA . PHE A 1 97 ? -4.516 -3.517 -12.856 1.00 67.67 228 PHE A CA 1
ATOM 690 C C . PHE A 1 97 ? -5.587 -4.383 -12.224 1.00 65.79 228 PHE A C 1
ATOM 691 O O . PHE A 1 97 ? -5.331 -5.074 -11.234 1.00 65.62 228 PHE A O 1
ATOM 699 N N . LYS A 1 98 ? -6.779 -4.362 -12.812 1.00 72.13 229 LYS A N 1
ATOM 700 C CA . LYS A 1 98 ? -7.768 -5.395 -12.531 1.00 73.03 229 LYS A CA 1
ATOM 701 C C . LYS A 1 98 ? -7.311 -6.680 -13.222 1.00 73.45 229 LYS A C 1
ATOM 702 O O . LYS A 1 98 ? -6.301 -6.688 -13.934 1.00 71.95 229 LYS A O 1
ATOM 708 N N . ARG A 1 99 ? -8.043 -7.767 -13.008 1.00 82.73 230 ARG A N 1
ATOM 709 C CA . ARG A 1 99 ? -7.687 -9.043 -13.619 1.00 77.66 230 ARG A CA 1
ATOM 710 C C . ARG A 1 99 ? -7.920 -9.056 -15.130 1.00 80.23 230 ARG A C 1
ATOM 711 O O . ARG A 1 99 ? -9.025 -8.773 -15.600 1.00 78.66 230 ARG A O 1
ATOM 719 N N . ASN A 1 100 ? -6.868 -9.362 -15.887 1.00 81.59 231 ASN A N 1
ATOM 720 C CA . ASN A 1 100 ? -7.024 -9.680 -17.304 1.00 83.04 231 ASN A CA 1
ATOM 721 C C . ASN A 1 100 ? -7.152 -11.189 -17.455 1.00 84.12 231 ASN A C 1
ATOM 722 O O . ASN A 1 100 ? -6.360 -11.934 -16.872 1.00 87.07 231 ASN A O 1
ATOM 727 N N . PRO A 1 101 ? -8.170 -11.646 -18.205 1.00 79.21 232 PRO A N 1
ATOM 728 C CA . PRO A 1 101 ? -8.335 -13.084 -18.432 1.00 66.26 232 PRO A CA 1
ATOM 729 C C . PRO A 1 101 ? -7.112 -13.620 -19.158 1.00 63.16 232 PRO A C 1
ATOM 730 O O . PRO A 1 101 ? -6.635 -14.702 -18.836 1.00 68.24 232 PRO A O 1
ATOM 734 N N . GLY A 1 102 ? -6.584 -12.860 -20.111 1.00 74.35 233 GLY A N 1
ATOM 735 C CA . GLY A 1 102 ? -5.313 -13.218 -20.713 1.00 62.32 233 GLY A CA 1
ATOM 736 C C . GLY A 1 102 ? -4.222 -12.987 -19.691 1.00 69.12 233 GLY A C 1
ATOM 737 O O . GLY A 1 102 ? -4.501 -12.735 -18.517 1.00 72.28 233 GLY A O 1
ATOM 738 N N . GLY A 1 103 ? -2.970 -13.062 -20.116 1.00 70.70 234 GLY A N 1
ATOM 739 C CA . GLY A 1 103 ? -1.892 -12.685 -19.224 1.00 62.58 234 GLY A CA 1
ATOM 740 C C . GLY A 1 103 ? -1.588 -11.204 -19.322 1.00 67.11 234 GLY A C 1
ATOM 741 O O . GLY A 1 103 ? -1.683 -10.609 -20.398 1.00 76.35 234 GLY A O 1
ATOM 742 N N . ASN A 1 104 ? -1.260 -10.599 -18.189 1.00 70.96 235 ASN A N 1
ATOM 743 C CA . ASN A 1 104 ? -0.595 -9.304 -18.175 1.00 66.64 235 ASN A CA 1
ATOM 744 C C . ASN A 1 104 ? 0.889 -9.646 -18.245 1.00 59.74 235 ASN A C 1
ATOM 745 O O . ASN A 1 104 ? 1.369 -10.426 -17.432 1.00 53.34 235 ASN A O 1
ATOM 750 N N . PRO A 1 105 ? 1.622 -9.081 -19.220 1.00 59.61 236 PRO A N 1
ATOM 751 C CA . PRO A 1 105 ? 3.053 -9.406 -19.313 1.00 59.60 236 PRO A CA 1
ATOM 752 C C . PRO A 1 105 ? 3.826 -8.955 -18.072 1.00 58.99 236 PRO A C 1
ATOM 753 O O . PRO A 1 105 ? 4.975 -9.368 -17.869 1.00 57.09 236 PRO A O 1
ATOM 757 N N . LEU A 1 106 ? 3.187 -8.118 -17.257 1.00 54.41 237 LEU A N 1
ATOM 758 C CA . LEU A 1 106 ? 3.793 -7.590 -16.038 1.00 56.31 237 LEU A CA 1
ATOM 759 C C . LEU A 1 106 ? 3.214 -8.255 -14.783 1.00 58.91 237 LEU A C 1
ATOM 760 O O . LEU A 1 106 ? 3.497 -7.819 -13.656 1.00 51.40 237 LEU A O 1
ATOM 765 N N . GLU A 1 107 ? 2.408 -9.302 -14.982 1.00 51.25 238 GLU A N 1
ATOM 766 C CA . GLU A 1 107 ? 1.726 -9.983 -13.875 1.00 55.65 238 GLU A CA 1
ATOM 767 C C . GLU A 1 107 ? 2.689 -10.460 -12.786 1.00 53.32 238 GLU A C 1
ATOM 768 O O . GLU A 1 107 ? 2.336 -10.485 -11.608 1.00 52.11 238 GLU A O 1
ATOM 774 N N . GLN A 1 108 ? 3.914 -10.811 -13.163 1.00 49.64 239 GLN A N 1
ATOM 775 C CA . GLN A 1 108 ? 4.860 -11.294 -12.165 1.00 56.31 239 GLN A CA 1
ATOM 776 C C . GLN A 1 108 ? 5.426 -10.185 -11.273 1.00 55.49 239 GLN A C 1
ATOM 777 O O . GLN A 1 108 ? 6.134 -10.472 -10.305 1.00 53.49 239 GLN A O 1
ATOM 783 N N . PHE A 1 109 ? 5.098 -8.930 -11.587 1.00 55.93 240 PHE A N 1
ATOM 784 C CA . PHE A 1 109 ? 5.538 -7.793 -10.773 1.00 56.21 240 PHE A CA 1
ATOM 785 C C . PHE A 1 109 ? 4.433 -7.288 -9.856 1.00 54.10 240 PHE A C 1
ATOM 786 O O . PHE A 1 109 ? 4.654 -6.391 -9.047 1.00 51.43 240 PHE A O 1
ATOM 794 N N . LEU A 1 110 ? 3.236 -7.845 -9.989 1.00 50.71 241 LEU A N 1
ATOM 795 C CA . LEU A 1 110 ? 2.124 -7.366 -9.184 1.00 53.24 241 LEU A CA 1
ATOM 796 C C . LEU A 1 110 ? 2.106 -8.022 -7.801 1.00 61.13 241 LEU A C 1
ATOM 797 O O . LEU A 1 110 ? 2.483 -9.187 -7.646 1.00 57.68 241 LEU A O 1
ATOM 802 N N . GLU A 1 111 ? 1.731 -7.247 -6.794 1.00 60.08 242 GLU A N 1
ATOM 803 C CA . GLU A 1 111 ? 1.252 -7.786 -5.534 1.00 61.91 242 GLU A CA 1
ATOM 804 C C . GLU A 1 111 ? -0.197 -7.472 -5.381 1.00 60.37 242 GLU A C 1
ATOM 805 O O . GLU A 1 111 ? -0.574 -6.351 -5.168 1.00 62.07 242 GLU A O 1
ATOM 811 N N . LYS A 1 112 ? -1.022 -8.478 -5.539 1.00 61.36 243 LYS A N 1
ATOM 812 C CA . LYS A 1 112 ? -2.403 -8.232 -5.824 1.00 62.80 243 LYS A CA 1
ATOM 813 C C . LYS A 1 112 ? -2.526 -7.313 -7.025 1.00 65.87 243 LYS A C 1
ATOM 814 O O . LYS A 1 112 ? -1.941 -7.592 -8.037 1.00 65.44 243 LYS A O 1
ATOM 820 N N . GLU A 1 113 ? -3.292 -6.243 -6.929 1.00 62.41 244 GLU A N 1
ATOM 821 C CA . GLU A 1 113 ? -3.671 -5.489 -8.110 1.00 63.31 244 GLU A CA 1
ATOM 822 C C . GLU A 1 113 ? -2.596 -4.503 -8.510 1.00 62.20 244 GLU A C 1
ATOM 823 O O . GLU A 1 113 ? -2.637 -3.931 -9.565 1.00 59.46 244 GLU A O 1
ATOM 829 N N . ILE A 1 114 ? -1.662 -4.253 -7.625 1.00 58.98 245 ILE A N 1
ATOM 830 C CA . ILE A 1 114 ? -0.784 -3.099 -7.805 1.00 57.25 245 ILE A CA 1
ATOM 831 C C . ILE A 1 114 ? 0.647 -3.446 -8.221 1.00 51.87 245 ILE A C 1
ATOM 832 O O . ILE A 1 114 ? 1.236 -4.419 -7.753 1.00 50.96 245 ILE A O 1
ATOM 837 N N . LEU A 1 115 ? 1.183 -2.624 -9.116 1.00 51.49 246 LEU A N 1
ATOM 838 C CA . LEU A 1 115 ? 2.472 -2.863 -9.749 1.00 42.87 246 LEU A CA 1
ATOM 839 C C . LEU A 1 115 ? 3.651 -2.427 -8.890 1.00 55.33 246 LEU A C 1
ATOM 840 O O . LEU A 1 115 ? 3.735 -1.272 -8.471 1.00 60.24 246 LEU A O 1
ATOM 845 N N . SER A 1 116 ? 4.571 -3.350 -8.635 1.00 50.27 247 SER A N 1
ATOM 846 C CA . SER A 1 116 ? 5.801 -3.004 -7.941 1.00 49.38 247 SER A CA 1
ATOM 847 C C . SER A 1 116 ? 6.837 -2.421 -8.899 1.00 49.53 247 SER A C 1
ATOM 848 O O . SER A 1 116 ? 7.423 -3.143 -9.703 1.00 52.14 247 SER A O 1
ATOM 851 N N . ALA A 1 117 ? 7.058 -1.114 -8.808 1.00 46.20 248 ALA A N 1
ATOM 852 C CA . ALA A 1 117 ? 8.137 -0.465 -9.547 1.00 45.24 248 ALA A CA 1
ATOM 853 C C . ALA A 1 117 ? 9.495 -1.095 -9.246 1.00 52.19 248 ALA A C 1
ATOM 854 O O . ALA A 1 117 ? 10.336 -1.224 -10.138 1.00 50.10 248 ALA A O 1
ATOM 856 N N . SER A 1 118 ? 9.714 -1.478 -7.988 1.00 46.60 249 SER A N 1
ATOM 857 C CA . SER A 1 118 ? 11.017 -2.003 -7.580 1.00 53.72 249 SER A CA 1
ATOM 858 C C . SER A 1 118 ? 11.314 -3.370 -8.196 1.00 53.14 249 SER A C 1
ATOM 859 O O . SER A 1 118 ? 12.392 -3.582 -8.759 1.00 52.50 249 SER A O 1
ATOM 862 N N . LYS A 1 119 ? 10.358 -4.291 -8.094 1.00 54.42 250 LYS A N 1
ATOM 863 C CA . LYS A 1 119 ? 10.514 -5.618 -8.689 1.00 59.25 250 LYS A CA 1
ATOM 864 C C . LYS A 1 119 ? 10.632 -5.543 -10.206 1.00 59.03 250 LYS A C 1
ATOM 865 O O . LYS A 1 119 ? 11.353 -6.334 -10.819 1.00 59.82 250 LYS A O 1
ATOM 871 N N . MET A 1 120 ? 9.917 -4.593 -10.803 1.00 55.62 251 MET A N 1
ATOM 872 C CA . MET A 1 120 ? 9.976 -4.385 -12.250 1.00 62.43 251 MET A CA 1
ATOM 873 C C . MET A 1 120 ? 11.325 -3.812 -12.694 1.00 60.17 251 MET A C 1
ATOM 874 O O . MET A 1 120 ? 11.899 -4.256 -13.688 1.00 62.06 251 MET A O 1
ATOM 879 N N . LEU A 1 121 ? 11.821 -2.822 -11.954 1.00 60.29 252 LEU A N 1
ATOM 880 C CA . LEU A 1 121 ? 13.107 -2.197 -12.259 1.00 57.33 252 LEU A CA 1
ATOM 881 C C . LEU A 1 121 ? 14.246 -3.176 -12.041 1.00 60.77 252 LEU A C 1
ATOM 882 O O . LEU A 1 121 ? 15.206 -3.213 -12.810 1.00 65.22 252 LEU A O 1
ATOM 887 N N . SER A 1 122 ? 14.133 -3.958 -10.973 1.00 62.11 253 SER A N 1
ATOM 888 C CA . SER A 1 122 ? 15.125 -4.971 -10.639 1.00 66.64 253 SER A CA 1
ATOM 889 C C . SER A 1 122 ? 15.263 -5.954 -11.795 1.00 66.90 253 SER A C 1
ATOM 890 O O . SER A 1 122 ? 16.373 -6.289 -12.215 1.00 67.57 253 SER A O 1
ATOM 893 N N . LYS A 1 123 ? 14.120 -6.394 -12.313 1.00 64.60 254 LYS A N 1
ATOM 894 C CA . LYS A 1 123 ? 14.088 -7.316 -13.436 1.00 65.62 254 LYS A CA 1
ATOM 895 C C . LYS A 1 123 ? 14.646 -6.657 -14.688 1.00 65.78 254 LYS A C 1
ATOM 896 O O . LYS A 1 123 ? 15.417 -7.271 -15.421 1.00 66.94 254 LYS A O 1
ATOM 902 N N . PHE A 1 124 ? 14.239 -5.408 -14.919 1.00 65.38 255 PHE A N 1
ATOM 903 C CA . PHE A 1 124 ? 14.676 -4.619 -16.071 1.00 64.76 255 PHE A CA 1
ATOM 904 C C . PHE A 1 124 ? 16.190 -4.506 -16.102 1.00 65.92 255 PHE A C 1
ATOM 905 O O . PHE A 1 124 ? 16.816 -4.726 -17.134 1.00 65.05 255 PHE A O 1
ATOM 913 N N . ARG A 1 125 ? 16.770 -4.166 -14.957 1.00 65.49 256 ARG A N 1
ATOM 914 C CA . ARG A 1 125 ? 18.216 -4.047 -14.834 1.00 71.66 256 ARG A CA 1
ATOM 915 C C . ARG A 1 125 ? 18.902 -5.387 -15.087 1.00 71.52 256 ARG A C 1
ATOM 916 O O . ARG A 1 125 ? 19.932 -5.452 -15.758 1.00 67.68 256 ARG A O 1
ATOM 924 N N . LYS A 1 126 ? 18.314 -6.447 -14.541 1.00 71.89 257 LYS A N 1
ATOM 925 C CA . LYS A 1 126 ? 18.807 -7.805 -14.735 1.00 69.84 257 LYS A CA 1
ATOM 926 C C . LYS A 1 126 ? 18.973 -8.158 -16.213 1.00 73.70 257 LYS A C 1
ATOM 927 O O . LYS A 1 126 ? 20.059 -8.558 -16.639 1.00 75.87 257 LYS A O 1
ATOM 933 N N . ILE A 1 127 ? 17.913 -7.998 -17.002 1.00 68.43 258 ILE A N 1
ATOM 934 C CA . ILE A 1 127 ? 17.975 -8.463 -18.383 1.00 73.45 258 ILE A CA 1
ATOM 935 C C . ILE A 1 127 ? 18.752 -7.540 -19.343 1.00 75.77 258 ILE A C 1
ATOM 936 O O . ILE A 1 127 ? 19.233 -8.005 -20.379 1.00 75.90 258 ILE A O 1
ATOM 941 N N . ILE A 1 128 ? 18.908 -6.258 -19.012 1.00 69.44 259 ILE A N 1
ATOM 942 C CA . ILE A 1 128 ? 19.798 -5.439 -19.837 1.00 77.35 259 ILE A CA 1
ATOM 943 C C . ILE A 1 128 ? 21.239 -5.883 -19.594 1.00 79.95 259 ILE A C 1
ATOM 944 O O . ILE A 1 128 ? 22.021 -5.992 -20.535 1.00 79.89 259 ILE A O 1
ATOM 949 N N . LYS A 1 129 ? 21.565 -6.170 -18.334 1.00 77.00 260 LYS A N 1
ATOM 950 C CA . LYS A 1 129 ? 22.874 -6.705 -17.975 1.00 84.01 260 LYS A CA 1
ATOM 951 C C . LYS A 1 129 ? 23.192 -7.952 -18.797 1.00 86.65 260 LYS A C 1
ATOM 952 O O . LYS A 1 129 ? 24.305 -8.106 -19.309 1.00 88.27 260 LYS A O 1
ATOM 958 N N . GLU A 1 130 ? 22.198 -8.825 -18.939 1.00 84.59 261 GLU A N 1
ATOM 959 C CA . GLU A 1 130 ? 22.371 -10.061 -19.692 1.00 85.27 261 GLU A CA 1
ATOM 960 C C . GLU A 1 130 ? 22.458 -9.808 -21.194 1.00 88.45 261 GLU A C 1
ATOM 961 O O . GLU A 1 130 ? 22.974 -10.640 -21.944 1.00 89.67 261 GLU A O 1
ATOM 967 N N . GLU A 1 131 ? 21.953 -8.661 -21.633 1.00 84.38 262 GLU A N 1
ATOM 968 C CA . GLU A 1 131 ? 21.957 -8.343 -23.056 1.00 88.60 262 GLU A CA 1
ATOM 969 C C . GLU A 1 131 ? 23.085 -7.386 -23.453 1.00 88.60 262 GLU A C 1
ATOM 970 O O . GLU A 1 131 ? 23.213 -7.036 -24.626 1.00 86.81 262 GLU A O 1
ATOM 976 N N . ILE A 1 132 ? 23.902 -6.976 -22.481 1.00 84.61 263 ILE A N 1
ATOM 977 C CA . ILE A 1 132 ? 25.045 -6.101 -22.755 1.00 87.30 263 ILE A CA 1
ATOM 978 C C . ILE A 1 132 ? 26.177 -6.873 -23.465 1.00 95.89 263 ILE A C 1
ATOM 979 O O . ILE A 1 132 ? 27.099 -6.270 -24.024 1.00 100.94 263 ILE A O 1
ATOM 984 N N . LYS A 1 133 ? 26.081 -8.205 -23.469 1.00 95.37 264 LYS A N 1
ATOM 985 C CA . LYS A 1 133 ? 27.027 -9.054 -24.206 1.00 92.76 264 LYS A CA 1
ATOM 986 C C . LYS A 1 133 ? 27.309 -8.525 -25.617 1.00 98.84 264 LYS A C 1
ATOM 987 O O . LYS A 1 133 ? 26.428 -8.528 -26.484 1.00 95.76 264 LYS A O 1
ATOM 993 N N . ASN A 1 134 ? 28.550 -8.065 -25.798 1.00 99.36 265 ASN A N 1
ATOM 994 C CA . ASN A 1 134 ? 29.041 -7.359 -26.990 1.00 97.45 265 ASN A CA 1
ATOM 995 C C . ASN A 1 134 ? 28.138 -7.342 -28.224 1.00 99.05 265 ASN A C 1
ATOM 996 O O . ASN A 1 134 ? 27.192 -6.559 -28.301 1.00 101.26 265 ASN A O 1
ATOM 1001 N N . THR A 1 138 ? 31.676 -4.903 -27.700 1.00 100.54 269 THR A N 1
ATOM 1002 C CA . THR A 1 138 ? 31.599 -4.354 -26.350 1.00 102.99 269 THR A CA 1
ATOM 1003 C C . THR A 1 138 ? 32.261 -2.973 -26.254 1.00 106.79 269 THR A C 1
ATOM 1004 O O . THR A 1 138 ? 32.187 -2.175 -27.192 1.00 105.80 269 THR A O 1
ATOM 1008 N N . GLY A 1 139 ? 32.905 -2.697 -25.123 1.00 107.75 270 GLY A N 1
ATOM 1009 C CA . GLY A 1 139 ? 33.439 -1.376 -24.848 1.00 106.08 270 GLY A CA 1
ATOM 1010 C C . GLY A 1 139 ? 32.404 -0.594 -24.066 1.00 103.95 270 GLY A C 1
ATOM 1011 O O . GLY A 1 139 ? 32.450 0.635 -23.976 1.00 100.97 270 GLY A O 1
ATOM 1012 N N . VAL A 1 140 ? 31.454 -1.330 -23.500 1.00 102.18 271 VAL A N 1
ATOM 1013 C CA . VAL A 1 140 ? 30.354 -0.727 -22.766 1.00 101.21 271 VAL A CA 1
ATOM 1014 C C . VAL A 1 140 ? 29.964 -1.587 -21.560 1.00 99.61 271 VAL A C 1
ATOM 1015 O O . VAL A 1 140 ? 29.955 -2.819 -21.631 1.00 96.39 271 VAL A O 1
ATOM 1019 N N . THR A 1 141 ? 29.669 -0.924 -20.447 1.00 93.56 272 THR A N 1
ATOM 1020 C CA . THR A 1 141 ? 29.257 -1.605 -19.227 1.00 96.50 272 THR A CA 1
ATOM 1021 C C . THR A 1 141 ? 28.104 -0.859 -18.569 1.00 99.60 272 THR A C 1
ATOM 1022 O O . THR A 1 141 ? 27.615 0.140 -19.100 1.00 98.97 272 THR A O 1
ATOM 1026 N N . VAL A 1 142 ? 27.669 -1.353 -17.416 1.00 94.45 273 VAL A N 1
ATOM 1027 C CA . VAL A 1 142 ? 26.621 -0.699 -16.645 1.00 95.44 273 VAL A CA 1
ATOM 1028 C C . VAL A 1 142 ? 27.057 -0.621 -15.186 1.00 98.41 273 VAL A C 1
ATOM 1029 O O . VAL A 1 142 ? 27.378 -1.641 -14.575 1.00 99.01 273 VAL A O 1
ATOM 1033 N N . GLU A 1 143 ? 27.100 0.590 -14.639 1.00 97.21 274 GLU A N 1
ATOM 1034 C CA . GLU A 1 143 ? 27.541 0.780 -13.259 1.00 101.83 274 GLU A CA 1
ATOM 1035 C C . GLU A 1 143 ? 26.468 0.280 -12.295 1.00 105.04 274 GLU A C 1
ATOM 1036 O O . GLU A 1 143 ? 25.287 0.251 -12.644 1.00 107.29 274 GLU A O 1
ATOM 1042 N N . ARG A 1 144 ? 26.874 -0.124 -11.092 1.00 104.06 275 ARG A N 1
ATOM 1043 C CA . ARG A 1 144 ? 25.921 -0.555 -10.070 1.00 102.64 275 ARG A CA 1
ATOM 1044 C C . ARG A 1 144 ? 24.973 0.597 -9.752 1.00 103.24 275 ARG A C 1
ATOM 1045 O O . ARG A 1 144 ? 25.313 1.756 -9.989 1.00 103.01 275 ARG A O 1
ATOM 1053 N N . LYS A 1 145 ? 23.788 0.279 -9.230 1.00 102.58 276 LYS A N 1
ATOM 1054 C CA . LYS A 1 145 ? 22.719 1.275 -9.081 1.00 101.81 276 LYS A CA 1
ATOM 1055 C C . LYS A 1 145 ? 23.152 2.526 -8.308 1.00 107.77 276 LYS A C 1
ATOM 1056 O O . LYS A 1 145 ? 23.500 2.450 -7.127 1.00 107.90 276 LYS A O 1
ATOM 1062 N N . ARG A 1 146 ? 23.132 3.669 -8.995 1.00 108.45 277 ARG A N 1
ATOM 1063 C CA . ARG A 1 146 ? 23.440 4.965 -8.390 1.00 104.26 277 ARG A CA 1
ATOM 1064 C C . ARG A 1 146 ? 22.541 5.239 -7.189 1.00 104.64 277 ARG A C 1
ATOM 1065 O O . ARG A 1 146 ? 21.430 4.715 -7.105 1.00 104.29 277 ARG A O 1
ATOM 1073 N N . GLY A 1 148 ? 20.092 7.810 -4.804 1.00 95.42 279 GLY A N 1
ATOM 1074 C CA . GLY A 1 148 ? 19.594 6.627 -5.482 1.00 96.21 279 GLY A CA 1
ATOM 1075 C C . GLY A 1 148 ? 18.817 6.960 -6.741 1.00 100.83 279 GLY A C 1
ATOM 1076 O O . GLY A 1 148 ? 18.004 7.889 -6.744 1.00 98.13 279 GLY A O 1
ATOM 1077 N N . SER A 1 149 ? 19.060 6.199 -7.808 1.00 99.66 280 SER A N 1
ATOM 1078 C CA . SER A 1 149 ? 18.409 6.440 -9.098 1.00 94.34 280 SER A CA 1
ATOM 1079 C C . SER A 1 149 ? 17.763 5.180 -9.672 1.00 90.93 280 SER A C 1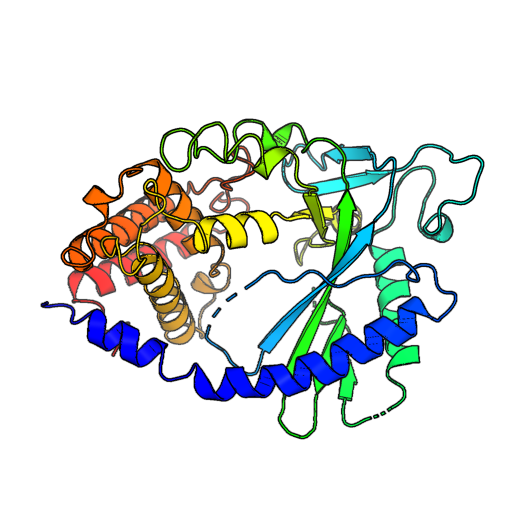
ATOM 1080 O O . SER A 1 149 ? 18.298 4.077 -9.522 1.00 89.49 280 SER A O 1
ATOM 1083 N N . PRO A 1 150 ? 16.612 5.350 -10.348 1.00 86.01 281 PRO A N 1
ATOM 1084 C CA . PRO A 1 150 ? 15.917 4.263 -11.049 1.00 83.33 281 PRO A CA 1
ATOM 1085 C C . PRO A 1 150 ? 16.679 3.786 -12.277 1.00 85.52 281 PRO A C 1
ATOM 1086 O O . PRO A 1 150 ? 16.600 2.612 -12.641 1.00 82.14 281 PRO A O 1
ATOM 1090 N N . ALA A 1 151 ? 17.399 4.708 -12.907 1.00 84.82 282 ALA A N 1
ATOM 1091 C CA . ALA A 1 151 ? 18.032 4.463 -14.194 1.00 80.12 282 ALA A CA 1
ATOM 1092 C C . ALA A 1 151 ? 19.035 3.324 -14.163 1.00 81.13 282 ALA A C 1
ATOM 1093 O O . ALA A 1 151 ? 19.828 3.195 -13.228 1.00 85.19 282 ALA A O 1
ATOM 1095 N N . VAL A 1 152 ? 18.981 2.488 -15.192 1.00 81.14 283 VAL A N 1
ATOM 1096 C CA . VAL A 1 152 ? 20.078 1.585 -15.470 1.00 81.14 283 VAL A CA 1
ATOM 1097 C C . VAL A 1 152 ? 21.033 2.372 -16.357 1.00 82.51 283 VAL A C 1
ATOM 1098 O O . VAL A 1 152 ? 20.742 2.639 -17.528 1.00 77.75 283 VAL A O 1
ATOM 1102 N N . THR A 1 153 ? 22.160 2.772 -15.776 1.00 82.97 284 THR A N 1
ATOM 1103 C CA . THR A 1 153 ? 23.106 3.653 -16.447 1.00 86.64 284 THR A CA 1
ATOM 1104 C C . THR A 1 153 ? 24.171 2.858 -17.197 1.00 85.84 284 THR A C 1
ATOM 1105 O O . THR A 1 153 ? 24.755 1.919 -16.648 1.00 89.29 284 THR A O 1
ATOM 1109 N N . LEU A 1 154 ? 24.428 3.238 -18.445 1.00 83.61 285 LEU A N 1
ATOM 1110 C CA . LEU A 1 154 ? 25.457 2.574 -19.243 1.00 92.19 285 LEU A CA 1
ATOM 1111 C C . LEU A 1 154 ? 26.778 3.348 -19.257 1.00 93.10 285 LEU A C 1
ATOM 1112 O O . LEU A 1 154 ? 26.797 4.573 -19.397 1.00 88.62 285 LEU A O 1
ATOM 1117 N N . LEU A 1 155 ? 27.881 2.619 -19.110 1.00 97.35 286 LEU A N 1
ATOM 1118 C CA . LEU A 1 155 ? 29.216 3.208 -19.179 1.00 98.69 286 LEU A CA 1
ATOM 1119 C C . LEU A 1 155 ? 29.889 2.829 -20.498 1.00 97.26 286 LEU A C 1
ATOM 1120 O O . LEU A 1 155 ? 30.262 1.672 -20.695 1.00 96.79 286 LEU A O 1
ATOM 1125 N N . ILE A 1 156 ? 30.033 3.803 -21.396 1.00 95.40 287 ILE A N 1
ATOM 1126 C CA . ILE A 1 156 ? 30.654 3.566 -22.701 1.00 97.98 287 ILE A CA 1
ATOM 1127 C C . ILE A 1 156 ? 32.145 3.904 -22.681 1.00 98.89 287 ILE A C 1
ATOM 1128 O O . ILE A 1 156 ? 32.525 5.063 -22.516 1.00 95.17 287 ILE A O 1
ATOM 1133 N N . SER A 1 157 ? 32.983 2.883 -22.852 1.00 100.97 288 SER A N 1
ATOM 1134 C CA . SER A 1 157 ? 34.433 3.057 -22.822 1.00 103.20 288 SER A CA 1
ATOM 1135 C C . SER A 1 157 ? 34.963 3.662 -24.120 1.00 105.13 288 SER A C 1
ATOM 1136 O O . SER A 1 157 ? 35.576 4.730 -24.114 1.00 105.47 288 SER A O 1
ATOM 1139 N N . LYS A 1 158 ? 34.726 2.974 -25.233 1.00 107.82 289 LYS A N 1
ATOM 1140 C CA . LYS A 1 158 ? 35.247 3.422 -26.520 1.00 110.96 289 LYS A CA 1
ATOM 1141 C C . LYS A 1 158 ? 34.184 3.415 -27.630 1.00 109.86 289 LYS A C 1
ATOM 1142 O O . LYS A 1 158 ? 33.243 2.622 -27.579 1.00 108.96 289 LYS A O 1
ATOM 1148 N N . PRO A 1 159 ? 34.326 4.300 -28.639 1.00 111.14 290 PRO A N 1
ATOM 1149 C CA . PRO A 1 159 ? 35.378 5.308 -28.863 1.00 114.70 290 PRO A CA 1
ATOM 1150 C C . PRO A 1 159 ? 35.533 6.329 -27.732 1.00 113.62 290 PRO A C 1
ATOM 1151 O O . PRO A 1 159 ? 36.574 6.342 -27.073 1.00 110.65 290 PRO A O 1
ATOM 1155 N N . LYS A 1 160 ? 34.518 7.153 -27.498 1.00 106.75 291 LYS A N 1
ATOM 1156 C CA . LYS A 1 160 ? 34.609 8.154 -26.442 1.00 105.06 291 LYS A CA 1
ATOM 1157 C C . LYS A 1 160 ? 34.038 7.649 -25.120 1.00 104.08 291 LYS A C 1
ATOM 1158 O O . LYS A 1 160 ? 33.464 6.560 -25.057 1.00 101.79 291 LYS A O 1
ATOM 1164 N N . GLU A 1 161 ? 34.220 8.431 -24.060 1.00 101.61 292 GLU A N 1
ATOM 1165 C CA . GLU A 1 161 ? 33.676 8.072 -22.756 1.00 97.61 292 GLU A CA 1
ATOM 1166 C C . GLU A 1 161 ? 32.280 8.661 -22.597 1.00 102.50 292 GLU A C 1
ATOM 1167 O O . GLU A 1 161 ? 32.094 9.880 -22.672 1.00 102.85 292 GLU A O 1
ATOM 1173 N N . ILE A 1 162 ? 31.296 7.789 -22.396 1.00 98.10 293 ILE A N 1
ATOM 1174 C CA . ILE A 1 162 ? 29.905 8.216 -22.314 1.00 95.37 293 ILE A CA 1
ATOM 1175 C C . ILE A 1 162 ? 29.156 7.542 -21.167 1.00 94.19 293 ILE A C 1
ATOM 1176 O O . ILE A 1 162 ? 29.264 6.332 -20.952 1.00 92.64 293 ILE A O 1
ATOM 1181 N N . SER A 1 163 ? 28.413 8.345 -20.417 1.00 93.85 294 SER A N 1
ATOM 1182 C CA . SER A 1 163 ? 27.419 7.817 -19.503 1.00 92.75 294 SER A CA 1
ATOM 1183 C C . SER A 1 163 ? 26.058 8.011 -20.160 1.00 91.78 294 SER A C 1
ATOM 1184 O O . SER A 1 163 ? 25.718 9.120 -20.584 1.00 88.89 294 SER A O 1
ATOM 1187 N N . VAL A 1 164 ? 25.298 6.927 -20.289 1.00 86.41 295 VAL A N 1
ATOM 1188 C CA . VAL A 1 164 ? 23.916 7.031 -20.743 1.00 87.18 295 VAL A CA 1
ATOM 1189 C C . VAL A 1 164 ? 22.962 6.310 -19.787 1.00 87.86 295 VAL A C 1
ATOM 1190 O O . VAL A 1 164 ? 23.074 5.100 -19.558 1.00 83.86 295 VAL A O 1
ATOM 1194 N N . ASP A 1 165 ? 22.042 7.073 -19.204 1.00 85.47 296 ASP A N 1
ATOM 1195 C CA . ASP A 1 165 ? 21.076 6.510 -18.271 1.00 83.51 296 ASP A CA 1
ATOM 1196 C C . ASP A 1 165 ? 19.808 6.085 -19.011 1.00 77.58 296 ASP A C 1
ATOM 1197 O O . ASP A 1 165 ? 19.200 6.873 -19.737 1.00 71.53 296 ASP A O 1
ATOM 1202 N N . ILE A 1 166 ? 19.429 4.824 -18.842 1.00 73.88 297 ILE A N 1
ATOM 1203 C CA . ILE A 1 166 ? 18.220 4.306 -19.464 1.00 70.23 297 ILE A CA 1
ATOM 1204 C C . ILE A 1 166 ? 17.046 4.380 -18.478 1.00 65.91 297 ILE A C 1
ATOM 1205 O O . ILE A 1 166 ? 17.081 3.769 -17.409 1.00 66.69 297 ILE A O 1
ATOM 1210 N N . ILE A 1 167 ? 16.021 5.146 -18.841 1.00 61.88 298 ILE A N 1
ATOM 1211 C CA . ILE A 1 167 ? 14.859 5.343 -17.980 1.00 57.74 298 ILE A CA 1
ATOM 1212 C C . ILE A 1 167 ? 13.676 4.536 -18.509 1.00 54.41 298 ILE A C 1
ATOM 1213 O O . ILE A 1 167 ? 13.225 4.755 -19.630 1.00 53.37 298 ILE A O 1
ATOM 1218 N N . LEU A 1 168 ? 13.184 3.593 -17.711 1.00 56.01 299 LEU A N 1
ATOM 1219 C CA . LEU A 1 168 ? 11.996 2.835 -18.081 1.00 54.59 299 LEU A CA 1
ATOM 1220 C C . LEU A 1 168 ? 10.777 3.724 -17.879 1.00 52.76 299 LEU A C 1
ATOM 1221 O O . LEU A 1 168 ? 10.656 4.391 -16.850 1.00 55.48 299 LEU A O 1
ATOM 1226 N N . ALA A 1 169 ? 9.873 3.739 -18.850 1.00 41.75 300 ALA A N 1
ATOM 1227 C CA . ALA A 1 169 ? 8.610 4.447 -18.678 1.00 47.05 300 ALA A CA 1
ATOM 1228 C C . ALA A 1 169 ? 7.438 3.580 -19.093 1.00 46.62 300 ALA A C 1
ATOM 1229 O O . ALA A 1 169 ? 7.539 2.793 -20.036 1.00 47.70 300 ALA A O 1
ATOM 1231 N N . LEU A 1 170 ? 6.324 3.736 -18.387 1.00 39.27 301 LEU A N 1
ATOM 1232 C CA . LEU A 1 170 ? 5.073 3.137 -18.807 1.00 39.12 301 LEU A CA 1
ATOM 1233 C C . LEU A 1 170 ? 4.350 4.149 -19.660 1.00 43.12 301 LEU A C 1
ATOM 1234 O O . LEU A 1 170 ? 4.326 5.338 -19.338 1.00 37.33 301 LEU A O 1
ATOM 1239 N N . GLU A 1 171 ? 3.774 3.689 -20.766 1.00 44.28 302 GLU A N 1
ATOM 1240 C CA . GLU A 1 171 ? 2.975 4.561 -21.606 1.00 39.29 302 GLU A CA 1
ATOM 1241 C C . GLU A 1 171 ? 1.513 4.194 -21.431 1.00 42.21 302 GLU A C 1
ATOM 1242 O O . GLU A 1 171 ? 1.161 3.016 -21.486 1.00 46.93 302 GLU A O 1
ATOM 1248 N N . SER A 1 172 ? 0.670 5.198 -21.191 1.00 39.28 303 SER A N 1
ATOM 1249 C CA . SER A 1 172 ? -0.772 4.990 -21.093 1.00 38.52 303 SER A CA 1
ATOM 1250 C C . SER A 1 172 ? -1.452 5.832 -22.162 1.00 46.28 303 SER A C 1
ATOM 1251 O O . SER A 1 172 ? -1.085 6.991 -22.359 1.00 41.85 303 SER A O 1
ATOM 1254 N N . LYS A 1 173 ? -2.428 5.261 -22.866 1.00 42.15 304 LYS A N 1
ATOM 1255 C CA . LYS A 1 173 ? -3.142 6.028 -23.880 1.00 36.80 304 LYS A CA 1
ATOM 1256 C C . LYS A 1 173 ? -4.516 6.473 -23.379 1.00 42.40 304 LYS A C 1
ATOM 1257 O O . LYS A 1 173 ? -5.365 6.923 -24.150 1.00 50.45 304 LYS A O 1
ATOM 1263 N N . SER A 1 174 ? -4.732 6.347 -22.081 1.00 40.77 305 SER A N 1
ATOM 1264 C CA . SER A 1 174 ? -5.979 6.796 -21.481 1.00 45.34 305 SER A CA 1
ATOM 1265 C C . SER A 1 174 ? -5.924 8.315 -21.286 1.00 48.19 305 SER A C 1
ATOM 1266 O O . SER A 1 174 ? -4.867 8.934 -21.476 1.00 40.78 305 SER A O 1
ATOM 1269 N N . SER A 1 175 ? -7.055 8.920 -20.931 1.00 44.56 306 SER A N 1
ATOM 1270 C CA . SER A 1 175 ? -7.086 10.352 -20.641 1.00 48.66 306 SER A CA 1
ATOM 1271 C C . SER A 1 175 ? -6.112 10.680 -19.512 1.00 41.09 306 SER A C 1
ATOM 1272 O O . SER A 1 175 ? -5.847 9.840 -18.651 1.00 38.72 306 SER A O 1
ATOM 1275 N N . TRP A 1 176 ? -5.566 11.891 -19.533 1.00 40.89 307 TRP A N 1
ATOM 1276 C CA . TRP A 1 176 ? -4.594 12.302 -18.519 1.00 36.40 307 TRP A CA 1
ATOM 1277 C C . TRP A 1 176 ? -5.273 12.293 -17.160 1.00 35.10 307 TRP A C 1
ATOM 1278 O O . TRP A 1 176 ? -6.482 12.526 -17.082 1.00 33.71 307 TRP A O 1
ATOM 1289 N N . PRO A 1 177 ? -4.503 12.043 -16.084 1.00 36.95 308 PRO A N 1
ATOM 1290 C CA . PRO A 1 177 ? -5.072 11.980 -14.724 1.00 35.42 308 PRO A CA 1
ATOM 1291 C C . PRO A 1 177 ? -5.715 13.303 -14.295 1.00 40.93 308 PRO A C 1
ATOM 1292 O O . PRO A 1 177 ? -5.323 14.372 -14.791 1.00 33.17 308 PRO A O 1
ATOM 1296 N N . ALA A 1 178 ? -6.680 13.221 -13.377 1.00 36.50 309 ALA A N 1
ATOM 1297 C CA . ALA A 1 178 ? -7.447 14.377 -12.904 1.00 32.73 309 ALA A CA 1
ATOM 1298 C C . ALA A 1 178 ? -6.579 15.538 -12.435 1.00 33.66 309 ALA A C 1
ATOM 1299 O O . ALA A 1 178 ? -6.970 16.701 -12.566 1.00 34.41 309 ALA A O 1
ATOM 1301 N N . SER A 1 179 ? -5.418 15.220 -11.870 1.00 28.79 310 SER A N 1
ATOM 1302 C CA . SER A 1 179 ? -4.540 16.241 -11.289 1.00 34.71 310 SER A CA 1
ATOM 1303 C C . SER A 1 179 ? -4.036 17.199 -12.370 1.00 37.62 310 SER A C 1
ATOM 1304 O O . SER A 1 179 ? -3.593 18.315 -12.073 1.00 32.38 310 SER A O 1
ATOM 1307 N N . THR A 1 180 ? -4.100 16.765 -13.623 1.00 28.25 311 THR A N 1
ATOM 1308 C CA . THR A 1 180 ? -3.565 17.588 -14.719 1.00 33.14 311 THR A CA 1
ATOM 1309 C C . THR A 1 180 ? -4.636 18.477 -15.300 1.00 34.46 311 THR A C 1
ATOM 1310 O O . THR A 1 180 ? -4.398 19.164 -16.290 1.00 32.10 311 THR A O 1
ATOM 1314 N N . GLN A 1 181 ? -5.820 18.458 -14.686 1.00 33.53 312 GLN A N 1
ATOM 1315 C CA . GLN A 1 181 ? -7.007 19.098 -15.267 1.00 42.89 312 GLN A CA 1
ATOM 1316 C C . GLN A 1 181 ? -6.809 20.567 -15.633 1.00 40.76 312 GLN A C 1
ATOM 1317 O O . GLN A 1 181 ? -7.188 20.996 -16.729 1.00 40.14 312 GLN A O 1
ATOM 1323 N N . LYS A 1 182 ? -6.227 21.342 -14.717 1.00 34.35 313 LYS A N 1
ATOM 1324 C CA . LYS A 1 182 ? -6.024 22.765 -14.991 1.00 36.38 313 LYS A CA 1
ATOM 1325 C C . LYS A 1 182 ? -4.624 23.045 -15.555 1.00 35.00 313 LYS A C 1
ATOM 1326 O O . LYS A 1 182 ? -4.227 24.206 -15.712 1.00 33.75 313 LYS A O 1
ATOM 1332 N N . GLY A 1 183 ? -3.888 21.980 -15.861 1.00 27.24 314 GLY A N 1
ATOM 1333 C CA . GLY A 1 183 ? -2.508 22.110 -16.320 1.00 32.55 314 GLY A CA 1
ATOM 1334 C C . GLY A 1 183 ? -2.466 22.512 -17.787 1.00 32.72 314 GLY A C 1
ATOM 1335 O O . GLY A 1 183 ? -3.504 22.587 -18.443 1.00 29.89 314 GLY A O 1
ATOM 1336 N N . LEU A 1 184 ? -1.266 22.769 -18.300 1.00 25.79 315 LEU A N 1
ATOM 1337 C CA . LEU A 1 184 ? -1.082 23.170 -19.698 1.00 25.67 315 LEU A CA 1
ATOM 1338 C C . LEU A 1 184 ? -1.904 24.412 -20.101 1.00 26.55 315 LEU A C 1
ATOM 1339 O O . LEU A 1 184 ? -2.711 24.370 -21.048 1.00 28.08 315 LEU A O 1
ATOM 1344 N N . PRO A 1 185 ? -1.690 25.535 -19.395 1.00 27.00 316 PRO A N 1
ATOM 1345 C CA . PRO A 1 185 ? -2.492 26.745 -19.625 1.00 24.23 316 PRO A CA 1
ATOM 1346 C C . PRO A 1 185 ? -2.015 27.505 -20.859 1.00 28.93 316 PRO A C 1
ATOM 1347 O O . PRO A 1 185 ? -1.497 28.631 -20.765 1.00 25.52 316 PRO A O 1
ATOM 1351 N N . ILE A 1 186 ? -2.197 26.891 -22.025 1.00 25.16 317 ILE A N 1
ATOM 1352 C CA . ILE A 1 186 ? -1.640 27.454 -23.246 1.00 24.36 317 ILE A CA 1
ATOM 1353 C C . ILE A 1 186 ? -2.712 28.017 -24.207 1.00 32.63 317 ILE A C 1
ATOM 1354 O O . ILE A 1 186 ? -2.396 28.367 -25.326 1.00 26.44 317 ILE A O 1
ATOM 1359 N N . SER A 1 187 ? -3.970 28.112 -23.768 1.00 29.53 318 SER A N 1
ATOM 1360 C CA . SER A 1 187 ? -5.056 28.543 -24.648 1.00 34.50 318 SER A CA 1
ATOM 1361 C C . SER A 1 187 ? -4.903 29.910 -25.293 1.00 33.19 318 SER A C 1
ATOM 1362 O O . SER A 1 187 ? -5.377 30.116 -26.409 1.00 34.06 318 SER A O 1
ATOM 1365 N N . GLN A 1 188 ? -4.314 30.846 -24.583 1.00 26.25 319 GLN A N 1
ATOM 1366 C CA . GLN A 1 188 ? -4.085 32.167 -25.119 1.00 29.75 319 GLN A CA 1
ATOM 1367 C C . GLN A 1 188 ? -2.829 32.250 -25.929 1.00 30.23 319 GLN A C 1
ATOM 1368 O O . GLN A 1 188 ? -2.633 33.201 -26.614 1.00 31.40 319 GLN A O 1
ATOM 1374 N N . TRP A 1 189 ? -1.965 31.268 -25.785 1.00 29.53 320 TRP A N 1
ATOM 1375 C CA . TRP A 1 189 ? -0.664 31.260 -26.415 1.00 29.36 320 TRP A CA 1
ATOM 1376 C C . TRP A 1 189 ? -0.659 30.383 -27.647 1.00 28.69 320 TRP A C 1
ATOM 1377 O O . TRP A 1 189 ? -0.647 30.881 -28.722 1.00 27.08 320 TRP A O 1
ATOM 1388 N N . LEU A 1 190 ? -0.710 29.080 -27.473 1.00 26.82 321 LEU A N 1
ATOM 1389 C CA . LEU A 1 190 ? -0.699 28.170 -28.616 1.00 25.64 321 LEU A CA 1
ATOM 1390 C C . LEU A 1 190 ? -2.118 27.792 -29.051 1.00 35.57 321 LEU A C 1
ATOM 1391 O O . LEU A 1 190 ? -2.324 27.280 -30.153 1.00 30.13 321 LEU A O 1
ATOM 1396 N N . GLY A 1 191 ? -3.092 28.025 -28.179 1.00 33.98 322 GLY A N 1
ATOM 1397 C CA . GLY A 1 191 ? -4.485 27.894 -28.589 1.00 32.28 322 GLY A CA 1
ATOM 1398 C C . GLY A 1 191 ? -5.198 26.629 -28.149 1.00 30.67 322 GLY A C 1
ATOM 1399 O O . GLY A 1 191 ? -4.577 25.635 -27.724 1.00 28.22 322 GLY A O 1
ATOM 1400 N N . ALA A 1 192 ? -6.523 26.660 -28.262 1.00 33.76 323 ALA A N 1
ATOM 1401 C CA . ALA A 1 192 ? -7.360 25.580 -27.752 1.00 29.71 323 ALA A CA 1
ATOM 1402 C C . ALA A 1 192 ? -7.195 24.315 -28.581 1.00 29.29 323 ALA A C 1
ATOM 1403 O O . ALA A 1 192 ? -7.136 23.229 -28.027 1.00 30.29 323 ALA A O 1
ATOM 1405 N N . LYS A 1 193 ? -7.114 24.436 -29.908 1.00 30.05 324 LYS A N 1
ATOM 1406 C CA . LYS A 1 193 ? -6.952 23.237 -30.728 1.00 31.24 324 LYS A CA 1
ATOM 1407 C C . LYS A 1 193 ? -5.629 22.530 -30.412 1.00 32.68 324 LYS A C 1
ATOM 1408 O O . LYS A 1 193 ? -5.560 21.298 -30.362 1.00 29.32 324 LYS A O 1
ATOM 1414 N N . VAL A 1 194 ? -4.569 23.304 -30.208 1.00 27.02 325 VAL A N 1
ATOM 1415 C CA . VAL A 1 194 ? -3.291 22.683 -29.887 1.00 28.34 325 VAL A CA 1
ATOM 1416 C C . VAL A 1 194 ? -3.412 22.041 -28.523 1.00 27.06 325 VAL A C 1
ATOM 1417 O O . VAL A 1 194 ? -2.965 20.910 -28.320 1.00 28.78 325 VAL A O 1
ATOM 1421 N N . LYS A 1 195 ? -4.046 22.742 -27.592 1.00 26.45 326 LYS A N 1
ATOM 1422 C CA . LYS A 1 195 ? -4.137 22.184 -26.246 1.00 32.08 326 LYS A CA 1
ATOM 1423 C C . LYS A 1 195 ? -4.903 20.872 -26.296 1.00 33.06 326 LYS A C 1
ATOM 1424 O O . LYS A 1 195 ? -4.477 19.877 -25.703 1.00 28.48 326 LYS A O 1
ATOM 1430 N N A ASN A 1 196 ? -6.023 20.862 -27.020 0.66 32.85 327 ASN A N 1
ATOM 1431 N N B ASN A 1 196 ? -6.021 20.869 -27.019 0.34 32.88 327 ASN A N 1
ATOM 1432 C CA A ASN A 1 196 ? -6.853 19.667 -27.095 0.66 33.81 327 ASN A CA 1
ATOM 1433 C CA B ASN A 1 196 ? -6.862 19.684 -27.107 0.34 33.85 327 ASN A CA 1
ATOM 1434 C C A ASN A 1 196 ? -6.102 18.505 -27.713 0.66 34.44 327 ASN A C 1
ATOM 1435 C C B ASN A 1 196 ? -6.112 18.513 -27.718 0.34 34.46 327 ASN A C 1
ATOM 1436 O O A ASN A 1 196 ? -6.208 17.370 -27.253 0.66 35.42 327 ASN A O 1
ATOM 1437 O O B ASN A 1 196 ? -6.226 17.380 -27.255 0.34 35.44 327 ASN A O 1
ATOM 1446 N N . ASN A 1 197 ? -5.337 18.791 -28.759 1.00 31.71 328 ASN A N 1
ATOM 1447 C CA . ASN A 1 197 ? -4.568 17.746 -29.410 1.00 33.18 328 ASN A CA 1
ATOM 1448 C C . ASN A 1 197 ? -3.440 17.222 -28.538 1.00 36.99 328 ASN A C 1
ATOM 1449 O O . ASN A 1 197 ? -3.123 16.031 -28.590 1.00 36.83 328 ASN A O 1
ATOM 1454 N N . LEU A 1 198 ? -2.799 18.101 -27.766 1.00 31.06 329 LEU A N 1
ATOM 1455 C CA . LEU A 1 198 ? -1.730 17.626 -26.899 1.00 31.98 329 LEU A CA 1
ATOM 1456 C C . LEU A 1 198 ? -2.304 16.690 -25.837 1.00 28.59 329 LEU A C 1
ATOM 1457 O O . LEU A 1 198 ? -1.707 15.651 -25.514 1.00 33.97 329 LEU A O 1
ATOM 1462 N N . LYS A 1 199 ? -3.479 17.030 -25.323 1.00 30.76 330 LYS A N 1
ATOM 1463 C CA . LYS A 1 199 ? -4.057 16.246 -24.228 1.00 35.27 330 LYS A CA 1
ATOM 1464 C C . LYS A 1 199 ? -4.643 14.907 -24.679 1.00 37.77 330 LYS A C 1
ATOM 1465 O O . LYS A 1 199 ? -4.975 14.052 -23.843 1.00 37.45 330 LYS A O 1
ATOM 1471 N N . ARG A 1 200 ? -4.744 14.732 -25.997 1.00 33.94 331 ARG A N 1
ATOM 1472 C CA . ARG A 1 200 ? -5.142 13.458 -26.602 1.00 39.78 331 ARG A CA 1
ATOM 1473 C C . ARG A 1 200 ? -3.949 12.545 -26.743 1.00 38.04 331 ARG A C 1
ATOM 1474 O O . ARG A 1 200 ? -4.106 11.366 -27.038 1.00 38.68 331 ARG A O 1
ATOM 1482 N N . GLN A 1 201 ? -2.750 13.091 -26.554 1.00 38.03 332 GLN A N 1
ATOM 1483 C CA . GLN A 1 201 ? -1.539 12.282 -26.630 1.00 33.48 332 GLN A CA 1
ATOM 1484 C C . GLN A 1 201 ? -1.443 11.391 -25.405 1.00 36.05 332 GLN A C 1
ATOM 1485 O O . GLN A 1 201 ? -2.045 11.678 -24.367 1.00 34.05 332 GLN A O 1
ATOM 1491 N N . PRO A 1 202 ? -0.679 10.298 -25.512 1.00 37.65 333 PRO A N 1
ATOM 1492 C CA . PRO A 1 202 ? -0.508 9.466 -24.320 1.00 37.56 333 PRO A CA 1
ATOM 1493 C C . PRO A 1 202 ? 0.273 10.214 -23.237 1.00 40.77 333 PRO A C 1
ATOM 1494 O O . PRO A 1 202 ? 0.874 11.262 -23.521 1.00 36.59 333 PRO A O 1
ATOM 1498 N N . PHE A 1 203 ? 0.258 9.695 -22.013 1.00 39.60 334 PHE A N 1
ATOM 1499 C CA . PHE A 1 203 ? 1.163 10.201 -20.988 1.00 41.61 334 PHE A CA 1
ATOM 1500 C C . PHE A 1 203 ? 2.064 9.083 -20.512 1.00 40.34 334 PHE A C 1
ATOM 1501 O O . PHE A 1 203 ? 1.799 7.913 -20.779 1.00 41.67 334 PHE A O 1
ATOM 1509 N N . TYR A 1 204 ? 3.132 9.441 -19.811 1.00 35.02 335 TYR A N 1
ATOM 1510 C CA . TYR A 1 204 ? 4.117 8.460 -19.394 1.00 38.51 335 TYR A CA 1
ATOM 1511 C C . TYR A 1 204 ? 4.272 8.452 -17.884 1.00 36.61 335 TYR A C 1
ATOM 1512 O O . TYR A 1 204 ? 3.994 9.460 -17.229 1.00 35.15 335 TYR A O 1
ATOM 1521 N N . LEU A 1 205 ? 4.702 7.313 -17.344 1.00 38.59 336 LEU A N 1
ATOM 1522 C CA . LEU A 1 205 ? 4.947 7.157 -15.908 1.00 37.79 336 LEU A CA 1
ATOM 1523 C C . LEU A 1 205 ? 6.359 6.618 -15.728 1.00 43.60 336 LEU A C 1
ATOM 1524 O O . LEU A 1 205 ? 6.750 5.649 -16.387 1.00 39.06 336 LEU A O 1
ATOM 1529 N N . VAL A 1 206 ? 7.123 7.257 -14.845 1.00 36.78 337 VAL A N 1
ATOM 1530 C CA . VAL A 1 206 ? 8.547 6.984 -14.695 1.00 41.05 337 VAL A CA 1
ATOM 1531 C C . VAL A 1 206 ? 8.816 6.637 -13.227 1.00 44.30 337 VAL A C 1
ATOM 1532 O O . VAL A 1 206 ? 8.272 7.297 -12.336 1.00 37.89 337 VAL A O 1
ATOM 1536 N N . PRO A 1 207 ? 9.627 5.592 -12.966 1.00 46.22 338 PRO A N 1
ATOM 1537 C CA . PRO A 1 207 ? 9.824 5.235 -11.558 1.00 50.99 338 PRO A CA 1
ATOM 1538 C C . PRO A 1 207 ? 10.786 6.211 -10.924 1.00 52.20 338 PRO A C 1
ATOM 1539 O O . PRO A 1 207 ? 11.936 5.857 -10.722 1.00 59.06 338 PRO A O 1
ATOM 1543 N N . LYS A 1 208 ? 10.336 7.424 -10.636 1.00 52.96 339 LYS A N 1
ATOM 1544 C CA . LYS A 1 208 ? 11.186 8.394 -9.971 1.00 60.73 339 LYS A CA 1
ATOM 1545 C C . LYS A 1 208 ? 10.613 8.729 -8.608 1.00 62.65 339 LYS A C 1
ATOM 1546 O O . LYS A 1 208 ? 9.442 9.087 -8.490 1.00 66.17 339 LYS A O 1
ATOM 1552 N N . HIS A 1 209 ? 11.442 8.580 -7.579 1.00 71.59 340 HIS A N 1
ATOM 1553 C CA . HIS A 1 209 ? 11.049 8.878 -6.203 1.00 75.34 340 HIS A CA 1
ATOM 1554 C C . HIS A 1 209 ? 12.232 9.551 -5.509 1.00 79.66 340 HIS A C 1
ATOM 1555 O O . HIS A 1 209 ? 13.365 9.458 -5.988 1.00 78.28 340 HIS A O 1
ATOM 1562 N N . ALA A 1 210 ? 11.978 10.231 -4.394 1.00 86.09 341 ALA A N 1
ATOM 1563 C CA . ALA A 1 210 ? 13.051 10.905 -3.655 1.00 92.94 341 ALA A CA 1
ATOM 1564 C C . ALA A 1 210 ? 14.046 9.907 -3.058 1.00 95.92 341 ALA A C 1
ATOM 1565 O O . ALA A 1 210 ? 13.697 8.749 -2.816 1.00 98.78 341 ALA A O 1
ATOM 1567 N N . LYS A 1 211 ? 15.278 10.363 -2.825 1.00 97.38 342 LYS A N 1
ATOM 1568 C CA . LYS A 1 211 ? 16.315 9.537 -2.202 1.00 99.21 342 LYS A CA 1
ATOM 1569 C C . LYS A 1 211 ? 15.800 8.976 -0.880 1.00 101.74 342 LYS A C 1
ATOM 1570 O O . LYS A 1 211 ? 15.626 7.76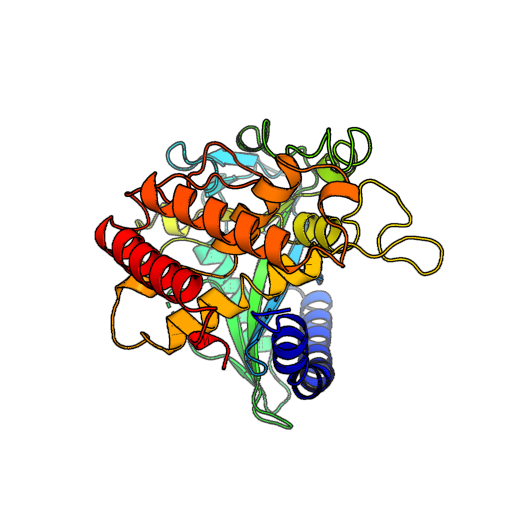3 -0.733 1.00 99.72 342 LYS A O 1
ATOM 1576 N N . GLU A 1 212 ? 15.549 9.865 0.076 1.00 102.01 343 GLU A N 1
ATOM 1577 C CA . GLU A 1 212 ? 14.838 9.487 1.286 1.00 98.54 343 GLU A CA 1
ATOM 1578 C C . GLU A 1 212 ? 13.426 9.104 0.882 1.00 91.83 343 GLU A C 1
ATOM 1579 O O . GLU A 1 212 ? 12.934 9.543 -0.158 1.00 93.00 343 GLU A O 1
ATOM 1585 N N . GLY A 1 213 ? 12.770 8.288 1.696 1.00 89.57 344 GLY A N 1
ATOM 1586 C CA . GLY A 1 213 ? 11.407 7.895 1.392 1.00 88.41 344 GLY A CA 1
ATOM 1587 C C . GLY A 1 213 ? 11.050 6.493 1.840 1.00 79.06 344 GLY A C 1
ATOM 1588 O O . GLY A 1 213 ? 11.921 5.633 1.997 1.00 82.55 344 GLY A O 1
ATOM 1589 N N . SER A 1 214 ? 9.757 6.266 2.042 1.00 66.85 345 SER A N 1
ATOM 1590 C CA . SER A 1 214 ? 9.272 4.970 2.494 1.00 70.37 345 SER A CA 1
ATOM 1591 C C . SER A 1 214 ? 9.330 3.956 1.367 1.00 66.75 345 SER A C 1
ATOM 1592 O O . SER A 1 214 ? 9.578 4.311 0.210 1.00 63.08 345 SER A O 1
ATOM 1595 N N . GLY A 1 215 ? 9.098 2.692 1.713 1.00 61.59 346 GLY A N 1
ATOM 1596 C CA . GLY A 1 215 ? 9.032 1.636 0.724 1.00 59.81 346 GLY A CA 1
ATOM 1597 C C . GLY A 1 215 ? 7.769 1.796 -0.092 1.00 56.02 346 GLY A C 1
ATOM 1598 O O . GLY A 1 215 ? 7.649 1.267 -1.198 1.00 59.38 346 GLY A O 1
ATOM 1599 N N . PHE A 1 216 ? 6.809 2.526 0.460 1.00 50.47 347 PHE A N 1
ATOM 1600 C CA . PHE A 1 216 ? 5.603 2.840 -0.286 1.00 56.60 347 PHE A CA 1
ATOM 1601 C C . PHE A 1 216 ? 5.948 3.762 -1.446 1.00 56.74 347 PHE A C 1
ATOM 1602 O O . PHE A 1 216 ? 5.516 3.535 -2.577 1.00 53.15 347 PHE A O 1
ATOM 1610 N N . GLN A 1 217 ? 6.723 4.804 -1.159 1.00 52.16 348 GLN A N 1
ATOM 1611 C CA . GLN A 1 217 ? 7.104 5.759 -2.189 1.00 59.23 348 GLN A CA 1
ATOM 1612 C C . GLN A 1 217 ? 7.911 5.068 -3.293 1.00 57.61 348 GLN A C 1
ATOM 1613 O O . GLN A 1 217 ? 7.723 5.367 -4.481 1.00 50.43 348 GLN A O 1
ATOM 1619 N N . GLU A 1 218 ? 8.773 4.126 -2.893 1.00 50.74 349 GLU A N 1
ATOM 1620 C CA . GLU A 1 218 ? 9.639 3.381 -3.822 1.00 57.95 349 GLU A CA 1
ATOM 1621 C C . GLU A 1 218 ? 8.858 2.586 -4.874 1.00 49.79 349 GLU A C 1
ATOM 1622 O O . GLU A 1 218 ? 9.428 2.124 -5.856 1.00 51.36 349 GLU A O 1
ATOM 1628 N N . GLU A 1 219 ? 7.562 2.409 -4.649 1.00 46.84 350 GLU A N 1
ATOM 1629 C CA . GLU A 1 219 ? 6.725 1.650 -5.561 1.00 47.88 350 GLU A CA 1
ATOM 1630 C C . GLU A 1 219 ? 5.826 2.574 -6.366 1.00 47.10 350 GLU A C 1
ATOM 1631 O O . GLU A 1 219 ? 4.919 2.111 -7.062 1.00 43.74 350 GLU A O 1
ATOM 1637 N N . THR A 1 220 ? 6.067 3.878 -6.265 1.00 45.59 351 THR A N 1
ATOM 1638 C CA . THR A 1 220 ? 5.238 4.860 -6.976 1.00 43.56 351 THR A CA 1
ATOM 1639 C C . THR A 1 220 ? 5.838 5.260 -8.321 1.00 42.25 351 THR A C 1
ATOM 1640 O O . THR A 1 220 ? 7.022 5.036 -8.583 1.00 38.88 351 THR A O 1
ATOM 1644 N N . TRP A 1 221 ? 5.003 5.853 -9.166 1.00 45.65 352 TRP A N 1
ATOM 1645 C CA . TRP A 1 221 ? 5.446 6.361 -10.460 1.00 45.61 352 TRP A CA 1
ATOM 1646 C C . TRP A 1 221 ? 5.036 7.823 -10.574 1.00 47.44 352 TRP A C 1
ATOM 1647 O O . TRP A 1 221 ? 3.968 8.210 -10.078 1.00 43.25 352 TRP A O 1
ATOM 1658 N N . ARG A 1 222 ? 5.864 8.642 -11.223 1.00 42.34 353 ARG A N 1
ATOM 1659 C CA . ARG A 1 222 ? 5.446 10.024 -11.462 1.00 45.68 353 ARG A CA 1
ATOM 1660 C C . ARG A 1 222 ? 5.153 10.316 -12.932 1.00 39.40 353 ARG A C 1
ATOM 1661 O O . ARG A 1 222 ? 5.743 9.709 -13.833 1.00 36.72 353 ARG A O 1
ATOM 1669 N N . LEU A 1 223 ? 4.208 11.225 -13.157 1.00 34.52 354 LEU A N 1
ATOM 1670 C CA . LEU A 1 223 ? 3.813 11.612 -14.497 1.00 34.84 354 LEU A CA 1
ATOM 1671 C C . LEU A 1 223 ? 4.983 12.256 -15.229 1.00 37.00 354 LEU A C 1
ATOM 1672 O O . LEU A 1 223 ? 5.768 12.997 -14.634 1.00 35.12 354 LEU A O 1
ATOM 1677 N N . SER A 1 224 ? 5.117 11.965 -16.520 1.00 32.39 355 SER A N 1
ATOM 1678 C CA . SER A 1 224 ? 6.168 12.593 -17.321 1.00 36.39 355 SER A CA 1
ATOM 1679 C C . SER A 1 224 ? 5.586 13.129 -18.620 1.00 35.67 355 SER A C 1
ATOM 1680 O O . SER A 1 224 ? 4.876 12.405 -19.334 1.00 35.24 355 SER A O 1
ATOM 1683 N N . PHE A 1 225 ? 5.879 14.394 -18.918 1.00 35.71 356 PHE A N 1
ATOM 1684 C CA . PHE A 1 225 ? 5.319 15.054 -20.096 1.00 37.86 356 PHE A CA 1
ATOM 1685 C C . PHE A 1 225 ? 6.421 15.652 -20.967 1.00 38.02 356 PHE A C 1
ATOM 1686 O O . PHE A 1 225 ? 6.188 16.616 -21.721 1.00 33.04 356 PHE A O 1
ATOM 1694 N N . SER A 1 226 ? 7.613 15.059 -20.867 1.00 33.36 357 SER A N 1
ATOM 1695 C CA . SER A 1 226 ? 8.773 15.477 -21.648 1.00 35.51 357 SER A CA 1
ATOM 1696 C C . SER A 1 226 ? 8.472 15.599 -23.140 1.00 35.88 357 SER A C 1
ATOM 1697 O O . SER A 1 226 ? 9.020 16.471 -23.815 1.00 36.68 357 SER A O 1
ATOM 1700 N N . HIS A 1 227 ? 7.598 14.736 -23.652 1.00 36.95 358 HIS A N 1
ATOM 1701 C CA . HIS A 1 227 ? 7.275 14.760 -25.079 1.00 36.48 358 HIS A CA 1
ATOM 1702 C C . HIS A 1 227 ? 6.373 15.949 -25.411 1.00 36.72 358 HIS A C 1
ATOM 1703 O O . HIS A 1 227 ? 6.452 16.523 -26.504 1.00 33.26 358 HIS A O 1
ATOM 1710 N N . ILE A 1 228 ? 5.509 16.330 -24.477 1.00 31.20 359 ILE A N 1
ATOM 1711 C CA . ILE A 1 228 ? 4.690 17.514 -24.702 1.00 30.33 359 ILE A CA 1
ATOM 1712 C C . ILE A 1 228 ? 5.589 18.750 -24.619 1.00 30.79 359 ILE A C 1
ATOM 1713 O O . ILE A 1 228 ? 5.479 19.666 -25.442 1.00 27.89 359 ILE A O 1
ATOM 1718 N N . GLU A 1 229 ? 6.496 18.769 -23.643 1.00 28.57 360 GLU A N 1
ATOM 1719 C CA . GLU A 1 229 ? 7.435 19.877 -23.515 1.00 28.66 360 GLU A CA 1
ATOM 1720 C C . GLU A 1 229 ? 8.254 20.076 -24.784 1.00 26.99 360 GLU A C 1
ATOM 1721 O O . GLU A 1 229 ? 8.404 21.208 -25.263 1.00 26.34 360 GLU A O 1
ATOM 1727 N N . LYS A 1 230 ? 8.775 18.982 -25.325 1.00 25.82 361 LYS A N 1
ATOM 1728 C CA . LYS A 1 230 ? 9.572 19.057 -26.557 1.00 31.44 361 LYS A CA 1
ATOM 1729 C C . LYS A 1 230 ? 8.740 19.637 -27.701 1.00 30.49 361 LYS A C 1
ATOM 1730 O O . LYS A 1 230 ? 9.215 20.462 -28.488 1.00 33.87 361 LYS A O 1
ATOM 1736 N N . ASP A 1 231 ? 7.486 19.211 -27.785 1.00 34.54 362 ASP A N 1
ATOM 1737 C CA . ASP A 1 231 ? 6.604 19.689 -28.848 1.00 37.10 362 ASP A CA 1
ATOM 1738 C C . ASP A 1 231 ? 6.373 21.188 -28.750 1.00 32.62 362 ASP A C 1
ATOM 1739 O O . ASP A 1 231 ? 6.467 21.913 -29.744 1.00 37.90 362 ASP A O 1
ATOM 1744 N N . ILE A 1 232 ? 6.085 21.648 -27.539 1.00 28.51 363 ILE A N 1
ATOM 1745 C CA . ILE A 1 232 ? 5.831 23.061 -27.301 1.00 26.17 363 ILE A CA 1
ATOM 1746 C C . ILE A 1 232 ? 7.071 23.930 -27.586 1.00 35.36 363 ILE A C 1
ATOM 1747 O O . ILE A 1 232 ? 6.946 24.984 -28.202 1.00 38.31 363 ILE A O 1
ATOM 1752 N N . LEU A 1 233 ? 8.260 23.479 -27.183 1.00 29.27 364 LEU A N 1
ATOM 1753 C CA . LEU A 1 233 ? 9.482 24.246 -27.450 1.00 30.69 364 LEU A CA 1
ATOM 1754 C C . LEU A 1 233 ? 9.773 24.337 -28.947 1.00 32.75 364 LEU A C 1
ATOM 1755 O O . LEU A 1 233 ? 10.145 25.395 -29.462 1.00 32.27 364 LEU A O 1
ATOM 1760 N N . LYS A 1 234 ? 9.589 23.224 -29.647 1.00 32.22 365 LYS A N 1
ATOM 1761 C CA . LYS A 1 234 ? 9.801 23.172 -31.087 1.00 33.06 365 LYS A CA 1
ATOM 1762 C C . LYS A 1 234 ? 8.711 23.933 -31.874 1.00 37.93 365 LYS A C 1
ATOM 1763 O O . LYS A 1 234 ? 8.972 24.499 -32.931 1.00 41.44 365 LYS A O 1
ATOM 1769 N N . ASN A 1 235 ? 7.485 23.929 -31.363 1.00 31.09 366 ASN A N 1
ATOM 1770 C CA . ASN A 1 235 ? 6.388 24.681 -31.978 1.00 32.43 366 ASN A CA 1
ATOM 1771 C C . ASN A 1 235 ? 5.870 25.755 -31.038 1.00 35.66 366 ASN A C 1
ATOM 1772 O O . ASN A 1 235 ? 4.763 25.624 -30.494 1.00 28.17 366 ASN A O 1
ATOM 1777 N N . HIS A 1 236 ? 6.670 26.806 -30.851 1.00 26.85 367 HIS A N 1
ATOM 1778 C CA . HIS A 1 236 ? 6.552 27.691 -29.683 1.00 27.40 367 HIS A CA 1
ATOM 1779 C C . HIS A 1 236 ? 5.897 29.023 -29.967 1.00 26.81 367 HIS A C 1
ATOM 1780 O O . HIS A 1 236 ? 5.729 29.825 -29.059 1.00 26.88 367 HIS A O 1
ATOM 1787 N N . GLY A 1 237 ? 5.590 29.309 -31.228 1.00 26.75 368 GLY A N 1
ATOM 1788 C CA . GLY A 1 237 ? 5.042 30.623 -31.546 1.00 28.24 368 GLY A CA 1
ATOM 1789 C C . GLY A 1 237 ? 3.519 30.595 -31.620 1.00 27.17 368 GLY A C 1
ATOM 1790 O O . GLY A 1 237 ? 2.928 29.558 -31.928 1.00 27.07 368 GLY A O 1
ATOM 1791 N N . GLN A 1 238 ? 2.889 31.728 -31.324 1.00 24.56 369 GLN A N 1
ATOM 1792 C CA . GLN A 1 238 ? 1.468 31.897 -31.566 1.00 25.40 369 GLN A CA 1
ATOM 1793 C C . GLN A 1 238 ? 1.256 31.916 -33.088 1.00 30.31 369 GLN A C 1
ATOM 1794 O O . GLN A 1 238 ? 0.339 31.286 -33.606 1.00 25.94 369 GLN A O 1
ATOM 1800 N N . SER A 1 239 ? 2.125 32.608 -33.814 1.00 24.74 370 SER A N 1
ATOM 1801 C CA . SER A 1 239 ? 2.077 32.493 -35.267 1.00 26.46 370 SER A CA 1
ATOM 1802 C C . SER A 1 239 ? 2.782 31.232 -35.726 1.00 32.28 370 SER A C 1
ATOM 1803 O O . SER A 1 239 ? 3.827 30.834 -35.167 1.00 30.41 370 SER A O 1
ATOM 1806 N N . LYS A 1 240 ? 2.232 30.613 -36.766 1.00 26.28 371 LYS A N 1
ATOM 1807 C CA . LYS A 1 240 ? 2.830 29.395 -37.290 1.00 30.22 371 LYS A CA 1
ATOM 1808 C C . LYS A 1 240 ? 4.154 29.703 -37.974 1.00 29.14 371 LYS A C 1
ATOM 1809 O O . LYS A 1 240 ? 4.956 28.807 -38.169 1.00 29.02 371 LYS A O 1
ATOM 1815 N N . THR A 1 241 ? 4.390 30.964 -38.328 1.00 25.44 372 THR A N 1
ATOM 1816 C CA . THR A 1 241 ? 5.634 31.302 -39.028 1.00 28.38 372 THR A CA 1
ATOM 1817 C C . THR A 1 241 ? 6.725 31.799 -38.066 1.00 33.22 372 THR A C 1
ATOM 1818 O O . THR A 1 241 ? 7.798 32.195 -38.505 1.00 28.29 372 THR A O 1
ATOM 1822 N N . CYS A 1 242 ? 6.442 31.769 -36.760 1.00 29.28 373 CYS A N 1
ATOM 1823 C CA . CYS A 1 242 ? 7.405 32.239 -35.754 1.00 32.83 373 CYS A CA 1
ATOM 1824 C C . CYS A 1 242 ? 8.779 31.587 -35.952 1.00 24.46 373 CYS A C 1
ATOM 1825 O O . CYS A 1 242 ? 8.899 30.350 -36.004 1.00 26.71 373 CYS A O 1
ATOM 1828 N N . CYS A 1 243 ? 9.801 32.419 -36.105 1.00 29.32 374 CYS A N 1
ATOM 1829 C CA . CYS A 1 243 ? 11.181 31.944 -36.283 1.00 30.62 374 CYS A CA 1
ATOM 1830 C C . CYS A 1 243 ? 11.435 31.182 -37.590 1.00 33.56 374 CYS A C 1
ATOM 1831 O O . CYS A 1 243 ? 12.500 30.587 -37.748 1.00 30.74 374 CYS A O 1
ATOM 1834 N N . GLU A 1 244 ? 10.486 31.204 -38.529 1.00 29.54 375 GLU A N 1
ATOM 1835 C CA . GLU A 1 244 ? 10.717 30.577 -39.852 1.00 31.23 375 GLU A CA 1
ATOM 1836 C C . GLU A 1 244 ? 11.249 31.624 -40.840 1.00 30.22 375 GLU A C 1
ATOM 1837 O O . GLU A 1 244 ? 11.221 32.824 -40.549 1.00 31.01 375 GLU A O 1
ATOM 1843 N N . ILE A 1 245 ? 11.724 31.201 -42.008 1.00 35.93 376 ILE A N 1
ATOM 1844 C CA . ILE A 1 245 ? 12.241 32.195 -42.965 1.00 38.49 376 ILE A CA 1
ATOM 1845 C C . ILE A 1 245 ? 11.209 33.232 -43.451 1.00 41.28 376 ILE A C 1
ATOM 1846 O O . ILE A 1 245 ? 11.529 34.421 -43.565 1.00 35.19 376 ILE A O 1
ATOM 1851 N N . ASP A 1 246 ? 9.968 32.806 -43.681 1.00 32.36 377 ASP A N 1
ATOM 1852 C CA . ASP A 1 246 ? 8.919 33.751 -44.068 1.00 41.84 377 ASP A CA 1
ATOM 1853 C C . ASP A 1 246 ? 8.164 34.303 -42.865 1.00 42.74 377 ASP A C 1
ATOM 1854 O O . ASP A 1 246 ? 7.016 34.748 -42.993 1.00 40.03 377 ASP A O 1
ATOM 1859 N N . GLY A 1 247 ? 8.808 34.271 -41.700 1.00 39.77 378 GLY A N 1
ATOM 1860 C CA . GLY A 1 247 ? 8.227 34.829 -40.492 1.00 31.20 378 GLY A CA 1
ATOM 1861 C C . GLY A 1 247 ? 9.207 35.776 -39.828 1.00 42.26 378 GLY A C 1
ATOM 1862 O O . GLY A 1 247 ? 10.191 36.208 -40.438 1.00 36.79 378 GLY A O 1
ATOM 1863 N N . VAL A 1 248 ? 8.939 36.108 -38.571 1.00 39.35 379 VAL A N 1
ATOM 1864 C CA . VAL A 1 248 ? 9.836 36.973 -37.825 1.00 37.20 379 VAL A CA 1
ATOM 1865 C C . VAL A 1 248 ? 10.403 36.197 -36.634 1.00 37.70 379 VAL A C 1
ATOM 1866 O O . VAL A 1 248 ? 9.744 35.307 -36.094 1.00 32.58 379 VAL A O 1
ATOM 1870 N N . LYS A 1 249 ? 11.629 36.525 -36.244 1.00 35.41 380 LYS A N 1
ATOM 1871 C CA . LYS A 1 249 ? 12.348 35.797 -35.201 1.00 35.45 380 LYS A CA 1
ATOM 1872 C C . LYS A 1 249 ? 11.886 36.231 -33.809 1.00 27.51 380 LYS A C 1
ATOM 1873 O O . LYS A 1 249 ? 11.798 37.442 -33.533 1.00 33.32 380 LYS A O 1
ATOM 1879 N N . CYS A 1 250 ? 11.589 35.271 -32.923 1.00 31.48 381 CYS A N 1
ATOM 1880 C CA . CYS A 1 250 ? 11.375 35.620 -31.508 1.00 28.45 381 CYS A CA 1
ATOM 1881 C C . CYS A 1 250 ? 12.582 35.195 -30.687 1.00 29.13 381 CYS A C 1
ATOM 1882 O O . CYS A 1 250 ? 13.490 34.530 -31.199 1.00 26.44 381 CYS A O 1
ATOM 1885 N N . CYS A 1 251 ? 12.601 35.578 -29.412 1.00 26.95 382 CYS A N 1
ATOM 1886 C CA . CYS A 1 251 ? 13.705 35.167 -28.541 1.00 32.95 382 CYS A CA 1
ATOM 1887 C C . CYS A 1 251 ? 13.304 34.157 -27.449 1.00 34.33 382 CYS A C 1
ATOM 1888 O O . CYS A 1 251 ? 14.019 34.023 -26.444 1.00 27.10 382 CYS A O 1
ATOM 1891 N N . ARG A 1 252 ? 12.193 33.432 -27.625 1.00 28.24 383 ARG A N 1
ATOM 1892 C CA . ARG A 1 252 ? 11.774 32.483 -26.570 1.00 31.56 383 ARG A CA 1
ATOM 1893 C C . ARG A 1 252 ? 12.834 31.403 -26.282 1.00 31.14 383 ARG A C 1
ATOM 1894 O O . ARG A 1 252 ? 13.208 31.134 -25.121 1.00 25.26 383 ARG A O 1
ATOM 1902 N N . LYS A 1 253 ? 13.310 30.756 -27.337 1.00 25.05 384 LYS A N 1
ATOM 1903 C CA . LYS A 1 253 ? 14.268 29.671 -27.152 1.00 26.91 384 LYS A CA 1
ATOM 1904 C C . LYS A 1 253 ? 15.588 30.197 -26.575 1.00 33.10 384 LYS A C 1
ATOM 1905 O O . LYS A 1 253 ? 16.262 29.507 -25.802 1.00 26.77 384 LYS A O 1
ATOM 1911 N N . GLU A 1 254 ? 15.950 31.417 -26.952 1.00 26.24 385 GLU A N 1
ATOM 1912 C CA . GLU A 1 254 ? 17.198 32.007 -26.486 1.00 24.25 385 GLU A CA 1
ATOM 1913 C C . GLU A 1 254 ? 17.090 32.298 -24.985 1.00 30.86 385 GLU A C 1
ATOM 1914 O O . GLU A 1 254 ? 18.046 32.113 -24.234 1.00 26.04 385 GLU A O 1
ATOM 1920 N N . CYS A 1 255 ? 15.927 32.762 -24.548 1.00 27.16 386 CYS A N 1
ATOM 1921 C CA . CYS A 1 255 ? 15.713 33.057 -23.130 1.00 33.23 386 CYS A CA 1
ATOM 1922 C C . CYS A 1 255 ? 15.801 31.801 -22.265 1.00 29.19 386 CYS A C 1
ATOM 1923 O O . CYS A 1 255 ? 16.395 31.828 -21.173 1.00 28.74 386 CYS A O 1
ATOM 1926 N N . LEU A 1 256 ? 15.217 30.706 -22.748 1.00 25.19 387 LEU A N 1
ATOM 1927 C CA . LEU A 1 256 ? 15.271 29.429 -22.025 1.00 26.96 387 LEU A CA 1
ATOM 1928 C C . LEU A 1 256 ? 16.700 28.922 -21.909 1.00 29.29 387 LEU A C 1
ATOM 1929 O O . LEU A 1 256 ? 17.121 28.494 -20.824 1.00 28.08 387 LEU A O 1
ATOM 1934 N N . LYS A 1 257 ? 17.428 28.928 -23.030 1.00 26.52 388 LYS A N 1
ATOM 1935 C CA . LYS A 1 257 ? 18.848 28.546 -23.028 1.00 26.63 388 LYS A CA 1
ATOM 1936 C C . LYS A 1 257 ? 19.665 29.349 -22.024 1.00 24.13 388 LYS A C 1
ATOM 1937 O O . LYS A 1 257 ? 20.455 28.790 -21.260 1.00 28.20 388 LYS A O 1
ATOM 1943 N N . LEU A 1 258 ? 19.488 30.669 -22.042 1.00 28.02 389 LEU A N 1
ATOM 1944 C CA . LEU A 1 258 ? 20.197 31.545 -21.110 1.00 25.83 389 LEU A CA 1
ATOM 1945 C C . LEU A 1 258 ? 19.848 31.270 -19.642 1.00 29.39 389 LEU A C 1
ATOM 1946 O O . LEU A 1 258 ? 20.748 31.286 -18.779 1.00 25.63 389 LEU A O 1
ATOM 1951 N N . MET A 1 259 ? 18.560 31.028 -19.358 1.00 24.51 390 MET A N 1
ATOM 1952 C CA A MET A 1 259 ? 18.125 30.681 -18.002 0.49 27.03 390 MET A CA 1
ATOM 1953 C CA B MET A 1 259 ? 18.110 30.680 -18.000 0.51 26.89 390 MET A CA 1
ATOM 1954 C C . MET A 1 259 ? 18.781 29.391 -17.523 1.00 31.62 390 MET A C 1
ATOM 1955 O O . MET A 1 259 ? 19.251 29.298 -16.380 1.00 27.07 390 MET A O 1
ATOM 1964 N N . LYS A 1 260 ? 18.800 28.385 -18.392 1.00 27.13 391 LYS A N 1
ATOM 1965 C CA . LYS A 1 260 ? 19.460 27.121 -18.072 1.00 28.12 391 LYS A CA 1
ATOM 1966 C C . LYS A 1 260 ? 20.940 27.340 -17.848 1.00 31.37 391 LYS A C 1
ATOM 1967 O O . LYS A 1 260 ? 21.530 26.759 -16.930 1.00 27.27 391 LYS A O 1
ATOM 1973 N N . TYR A 1 261 ? 21.546 28.158 -18.708 1.00 29.62 392 TYR A N 1
ATOM 1974 C CA . TYR A 1 261 ? 22.977 28.408 -18.613 1.00 28.69 392 TYR A CA 1
ATOM 1975 C C . TYR A 1 261 ? 23.335 29.162 -17.321 1.00 30.94 392 TYR A C 1
ATOM 1976 O O . TYR A 1 261 ? 24.363 28.884 -16.697 1.00 29.62 392 TYR A O 1
ATOM 1985 N N . LEU A 1 262 ? 22.483 30.108 -16.926 1.00 27.32 393 LEU A N 1
ATOM 1986 C CA . LEU A 1 262 ? 22.690 30.863 -15.692 1.00 27.36 393 LEU A CA 1
ATOM 1987 C C . LEU A 1 262 ? 22.695 29.930 -14.488 1.00 30.07 393 LEU A C 1
ATOM 1988 O O . LEU A 1 262 ? 23.597 29.990 -13.625 1.00 30.73 393 LEU A O 1
ATOM 1993 N N . LEU A 1 263 ? 21.692 29.058 -14.423 1.00 26.59 394 LEU A N 1
ATOM 1994 C CA . LEU A 1 263 ? 21.638 28.103 -13.325 1.00 30.47 394 LEU A CA 1
ATOM 1995 C C . LEU A 1 263 ? 22.837 27.168 -13.307 1.00 39.32 394 LEU A C 1
ATOM 1996 O O . LEU A 1 263 ? 23.387 26.906 -12.233 1.00 30.07 394 LEU A O 1
ATOM 2001 N N . GLU A 1 264 ? 23.244 26.650 -14.467 1.00 33.37 395 GLU A N 1
ATOM 2002 C CA . GLU A 1 264 ? 24.371 25.721 -14.456 1.00 38.70 395 GLU A CA 1
ATOM 2003 C C . GLU A 1 264 ? 25.701 26.375 -14.079 1.00 33.23 395 GLU A C 1
ATOM 2004 O O . GLU A 1 264 ? 26.482 25.805 -13.323 1.00 38.56 395 GLU A O 1
ATOM 2010 N N . GLN A 1 265 ? 25.965 27.552 -14.631 1.00 30.59 396 GLN A N 1
ATOM 2011 C CA . GLN A 1 265 ? 27.137 28.326 -14.249 1.00 28.96 396 GLN A CA 1
ATOM 2012 C C . GLN A 1 265 ? 27.122 28.668 -12.748 1.00 37.50 396 GLN A C 1
ATOM 2013 O O . GLN A 1 265 ? 28.167 28.684 -12.095 1.00 36.78 396 GLN A O 1
ATOM 2019 N N . LEU A 1 266 ? 25.945 28.935 -12.192 1.00 32.90 397 LEU A N 1
ATOM 2020 C CA . LEU A 1 266 ? 25.877 29.212 -10.761 1.00 31.29 397 LEU A CA 1
ATOM 2021 C C . LEU A 1 266 ? 26.109 27.939 -9.945 1.00 40.57 397 LEU A C 1
ATOM 2022 O O . LEU A 1 266 ? 26.841 27.968 -8.941 1.00 39.71 397 LEU A O 1
ATOM 2027 N N . LYS A 1 267 ? 25.496 26.829 -10.366 1.00 35.51 398 LYS A N 1
ATOM 2028 C CA . LYS A 1 267 ? 25.663 25.557 -9.650 1.00 37.93 398 LYS A CA 1
ATOM 2029 C C . LYS A 1 267 ? 27.135 25.139 -9.627 1.00 44.74 398 LYS A C 1
ATOM 2030 O O . LYS A 1 267 ? 27.626 24.561 -8.647 1.00 41.30 398 LYS A O 1
ATOM 2036 N N . LYS A 1 268 ? 27.854 25.458 -10.693 1.00 39.40 399 LYS A N 1
ATOM 2037 C CA . LYS A 1 268 ? 29.255 25.076 -10.757 1.00 43.06 399 LYS A CA 1
ATOM 2038 C C . LYS A 1 268 ? 30.139 26.032 -9.953 1.00 46.82 399 LYS A C 1
ATOM 2039 O O . LYS A 1 268 ? 31.103 25.600 -9.313 1.00 45.21 399 LYS A O 1
ATOM 2045 N N . LYS A 1 269 ? 29.793 27.319 -9.958 1.00 45.12 400 LYS A N 1
ATOM 2046 C CA . LYS A 1 269 ? 30.533 28.314 -9.180 1.00 42.97 400 LYS A CA 1
ATOM 2047 C C . LYS A 1 269 ? 30.457 28.002 -7.686 1.00 39.97 400 LYS A C 1
ATOM 2048 O O . LYS A 1 269 ? 31.400 28.264 -6.941 1.00 41.18 400 LYS A O 1
ATOM 2054 N N . PHE A 1 270 ? 29.324 27.443 -7.260 1.00 40.86 401 PHE A N 1
ATOM 2055 C CA . PHE A 1 270 ? 29.061 27.165 -5.856 1.00 40.17 401 PHE A CA 1
ATOM 2056 C C . PHE A 1 270 ? 28.842 25.675 -5.579 1.00 44.11 401 PHE A C 1
ATOM 2057 O O . PHE A 1 270 ? 28.000 25.311 -4.741 1.00 46.27 401 PHE A O 1
ATOM 2065 N N . GLY A 1 271 ? 29.604 24.813 -6.249 1.00 39.61 402 GLY A N 1
ATOM 2066 C CA . GLY A 1 271 ? 29.422 23.379 -6.067 1.00 41.25 402 GLY A CA 1
ATOM 2067 C C . GLY A 1 271 ? 29.923 22.852 -4.727 1.00 47.26 402 GLY A C 1
ATOM 2068 O O . GLY A 1 271 ? 29.780 21.663 -4.431 1.00 51.27 402 GLY A O 1
ATOM 2069 N N . ASN A 1 272 ? 30.513 23.736 -3.919 1.00 45.80 403 ASN A N 1
ATOM 2070 C CA . ASN A 1 272 ? 31.103 23.367 -2.626 1.00 43.13 403 ASN A CA 1
ATOM 2071 C C . ASN A 1 272 ? 30.125 23.481 -1.473 1.00 49.16 403 ASN A C 1
ATOM 2072 O O . ASN A 1 272 ? 30.475 23.166 -0.333 1.00 46.51 403 ASN A O 1
ATOM 2077 N N . ARG A 1 273 ? 28.919 23.974 -1.752 1.00 48.93 404 ARG A N 1
ATOM 2078 C CA . ARG A 1 273 ? 27.890 24.064 -0.718 1.00 50.08 404 ARG A CA 1
ATOM 2079 C C . ARG A 1 273 ? 26.571 23.450 -1.177 1.00 47.46 404 ARG A C 1
ATOM 2080 O O . ARG A 1 273 ? 26.379 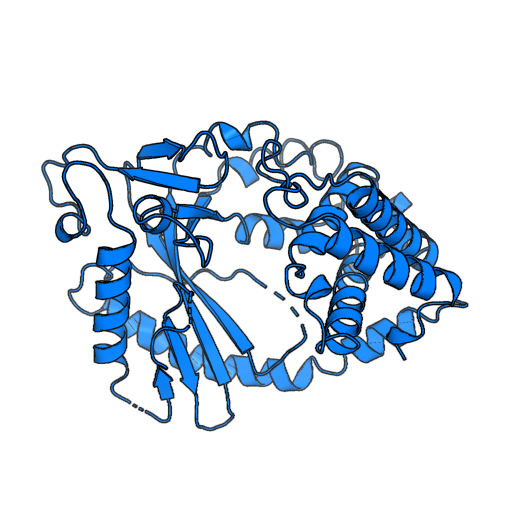23.194 -2.359 1.00 44.92 404 ARG A O 1
ATOM 2088 N N . ARG A 1 274 ? 25.669 23.219 -0.229 1.00 45.04 405 ARG A N 1
ATOM 2089 C CA . ARG A 1 274 ? 24.485 22.392 -0.465 1.00 47.14 405 ARG A CA 1
ATOM 2090 C C . ARG A 1 274 ? 23.313 23.149 -1.085 1.00 36.02 405 ARG A C 1
ATOM 2091 O O . ARG A 1 274 ? 22.367 22.533 -1.587 1.00 41.29 405 ARG A O 1
ATOM 2099 N N . GLU A 1 275 ? 23.356 24.476 -1.028 1.00 35.23 406 GLU A N 1
ATOM 2100 C CA . GLU A 1 275 ? 22.153 25.269 -1.293 1.00 37.18 406 GLU A CA 1
ATOM 2101 C C . GLU A 1 275 ? 21.637 25.165 -2.723 1.00 42.72 406 GLU A C 1
ATOM 2102 O O . GLU A 1 275 ? 20.441 25.349 -2.955 1.00 41.46 406 GLU A O 1
ATOM 2108 N N . LEU A 1 276 ? 22.522 24.860 -3.673 1.00 34.86 407 LEU A N 1
ATOM 2109 C CA . LEU A 1 276 ? 22.117 24.822 -5.078 1.00 35.22 407 LEU A CA 1
ATOM 2110 C C . LEU A 1 276 ? 21.905 23.403 -5.596 1.00 40.00 407 LEU A C 1
ATOM 2111 O O . LEU A 1 276 ? 21.482 23.204 -6.749 1.00 34.53 407 LEU A O 1
ATOM 2116 N N . ALA A 1 277 ? 22.178 22.417 -4.744 1.00 41.37 408 ALA A N 1
ATOM 2117 C CA . ALA A 1 277 ? 22.124 21.014 -5.168 1.00 40.08 408 ALA A CA 1
ATOM 2118 C C . ALA A 1 277 ? 20.748 20.579 -5.655 1.00 37.48 408 ALA A C 1
ATOM 2119 O O . ALA A 1 277 ? 20.661 19.706 -6.503 1.00 42.04 408 ALA A O 1
ATOM 2121 N N .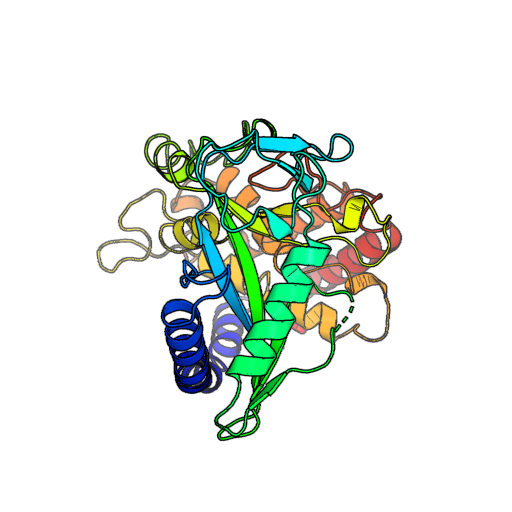 LYS A 1 278 ? 19.672 21.144 -5.108 1.00 34.53 409 LYS A N 1
ATOM 2122 C CA . LYS A 1 278 ? 18.342 20.657 -5.480 1.00 34.40 409 LYS A CA 1
ATOM 2123 C C . LYS A 1 278 ? 17.695 21.385 -6.651 1.00 34.98 409 LYS A C 1
ATOM 2124 O O . LYS A 1 278 ? 16.619 20.992 -7.092 1.00 40.99 409 LYS A O 1
ATOM 2130 N N . PHE A 1 279 ? 18.318 22.447 -7.144 1.00 34.64 410 PHE A N 1
ATOM 2131 C CA . PHE A 1 279 ? 17.754 23.148 -8.296 1.00 30.18 410 PHE A CA 1
ATOM 2132 C C . PHE A 1 279 ? 18.224 22.455 -9.565 1.00 35.48 410 PHE A C 1
ATOM 2133 O O . PHE A 1 279 ? 19.346 21.931 -9.614 1.00 34.56 410 PHE A O 1
ATOM 2141 N N . CYS A 1 280 ? 17.384 22.451 -10.595 1.00 31.35 411 CYS A N 1
ATOM 2142 C CA . CYS A 1 280 ? 17.795 21.851 -11.864 1.00 34.72 411 CYS A CA 1
ATOM 2143 C C . CYS A 1 280 ? 17.137 22.572 -13.019 1.00 34.82 411 CYS A C 1
ATOM 2144 O O . CYS A 1 280 ? 16.303 23.457 -12.808 1.00 27.32 411 CYS A O 1
ATOM 2147 N N A SER A 1 281 ? 17.507 22.183 -14.238 0.55 30.62 412 SER A N 1
ATOM 2148 N N B SER A 1 281 ? 17.503 22.192 -14.241 0.45 30.63 412 SER A N 1
ATOM 2149 C CA A SER A 1 281 ? 16.988 22.826 -15.428 0.55 30.57 412 SER A CA 1
ATOM 2150 C CA B SER A 1 281 ? 16.988 22.850 -15.428 0.45 30.57 412 SER A CA 1
ATOM 2151 C C A SER A 1 281 ? 15.475 22.771 -15.498 0.55 28.87 412 SER A C 1
ATOM 2152 C C B SER A 1 281 ? 15.470 22.766 -15.515 0.45 28.84 412 SER A C 1
ATOM 2153 O O A SER A 1 281 ? 14.845 23.664 -16.063 0.55 31.26 412 SER A O 1
ATOM 2154 O O B SER A 1 281 ? 14.833 23.630 -16.120 0.45 31.25 412 SER A O 1
ATOM 2159 N N . TYR A 1 282 ? 14.883 21.729 -14.921 1.00 27.30 413 TYR A N 1
ATOM 2160 C CA . TYR A 1 282 ? 13.427 21.596 -14.976 1.00 29.84 413 TYR A CA 1
ATOM 2161 C C . TYR A 1 282 ? 12.736 22.754 -14.247 1.00 27.40 413 TYR A C 1
ATOM 2162 O O . TYR A 1 282 ? 11.651 23.188 -14.652 1.00 24.51 413 TYR A O 1
ATOM 2171 N N . HIS A 1 283 ? 13.374 23.281 -13.196 1.00 28.25 414 HIS A N 1
ATOM 2172 C CA . HIS A 1 283 ? 12.817 24.463 -12.515 1.00 28.60 414 HIS A CA 1
ATOM 2173 C C . HIS A 1 283 ? 12.776 25.687 -13.431 1.00 25.32 414 HIS A C 1
ATOM 2174 O O . HIS A 1 283 ? 11.757 26.377 -13.481 1.00 24.53 414 HIS A O 1
ATOM 2181 N N . VAL A 1 284 ? 13.868 25.964 -14.156 1.00 27.31 415 VAL A N 1
ATOM 2182 C CA . VAL A 1 284 ? 13.859 27.160 -15.003 1.00 24.16 415 VAL A CA 1
ATOM 2183 C C . VAL A 1 284 ? 12.948 26.950 -16.201 1.00 22.99 415 VAL A C 1
ATOM 2184 O O . VAL A 1 284 ? 12.273 27.880 -16.629 1.00 23.70 415 VAL A O 1
ATOM 2188 N N . LYS A 1 285 ? 12.916 25.728 -16.724 1.00 23.81 416 LYS A N 1
ATOM 2189 C CA . LYS A 1 285 ? 12.055 25.410 -17.860 1.00 26.82 416 LYS A CA 1
ATOM 2190 C C . LYS A 1 285 ? 10.610 25.621 -17.438 1.00 24.79 416 LYS A C 1
ATOM 2191 O O . LYS A 1 285 ? 9.804 26.197 -18.191 1.00 24.99 416 LYS A O 1
ATOM 2197 N N . THR A 1 286 ? 10.279 25.173 -16.223 1.00 21.79 417 THR A N 1
ATOM 2198 C CA . THR A 1 286 ? 8.925 25.365 -15.683 1.00 21.72 417 THR A CA 1
ATOM 2199 C C . THR A 1 286 ? 8.576 26.854 -15.551 1.00 22.21 417 THR A C 1
ATOM 2200 O O . THR A 1 286 ? 7.519 27.306 -16.016 1.00 20.77 417 THR A O 1
ATOM 2204 N N . ALA A 1 287 ? 9.463 27.616 -14.918 1.00 23.53 418 ALA A N 1
ATOM 2205 C CA . ALA A 1 287 ? 9.287 29.066 -14.826 1.00 27.54 418 ALA A CA 1
ATOM 2206 C C . ALA A 1 287 ? 9.149 29.692 -16.225 1.00 25.40 418 ALA A C 1
ATOM 2207 O O . ALA A 1 287 ? 8.316 30.568 -16.446 1.00 24.08 418 ALA A O 1
ATOM 2209 N N . PHE A 1 288 ? 9.951 29.224 -17.170 1.00 24.22 419 PHE A N 1
ATOM 2210 C CA . PHE A 1 288 ? 9.897 29.770 -18.527 1.00 26.34 419 PHE A CA 1
ATOM 2211 C C . PHE A 1 288 ? 8.509 29.562 -19.170 1.00 23.85 419 PHE A C 1
ATOM 2212 O O . PHE A 1 288 ? 7.939 30.466 -19.801 1.00 25.59 419 PHE A O 1
ATOM 2220 N N . PHE A 1 289 ? 7.958 28.367 -19.017 1.00 22.39 420 PHE A N 1
ATOM 2221 C CA . PHE A 1 289 ? 6.626 28.090 -19.554 1.00 23.56 420 PHE A CA 1
ATOM 2222 C C . PHE A 1 289 ? 5.573 29.016 -18.966 1.00 24.81 420 PHE A C 1
ATOM 2223 O O . PHE A 1 289 ? 4.693 29.488 -19.690 1.00 24.12 420 PHE A O 1
ATOM 2231 N N . HIS A 1 290 ? 5.662 29.296 -17.660 1.00 22.34 421 HIS A N 1
ATOM 2232 C CA . HIS A 1 290 ? 4.733 30.245 -17.047 1.00 21.97 421 HIS A CA 1
ATOM 2233 C C . HIS A 1 290 ? 4.891 31.640 -17.634 1.00 21.75 421 HIS A C 1
ATOM 2234 O O . HIS A 1 290 ? 3.909 32.368 -17.786 1.00 28.78 421 HIS A O 1
ATOM 2241 N N . VAL A 1 291 ? 6.121 32.022 -17.972 1.00 24.00 422 VAL A N 1
ATOM 2242 C CA . VAL A 1 291 ? 6.317 33.325 -18.596 1.00 25.56 422 VAL A CA 1
ATOM 2243 C C . VAL A 1 291 ? 5.674 33.349 -19.987 1.00 24.25 422 VAL A C 1
ATOM 2244 O O . VAL A 1 291 ? 5.064 34.348 -20.378 1.00 25.88 422 VAL A O 1
ATOM 2248 N N .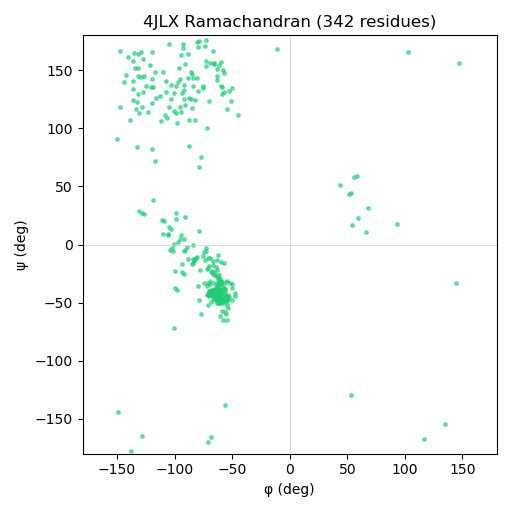 CYS A 1 292 ? 5.782 32.253 -20.730 1.00 22.30 423 CYS A N 1
ATOM 2249 C CA . CYS A 1 292 ? 5.105 32.172 -22.040 1.00 25.57 423 CYS A CA 1
ATOM 2250 C C . CYS A 1 292 ? 3.578 32.324 -21.912 1.00 28.63 423 CYS A C 1
ATOM 2251 O O . CYS A 1 292 ? 2.912 32.894 -22.783 1.00 25.91 423 CYS A O 1
ATOM 2254 N N . THR A 1 293 ? 3.025 31.818 -20.820 1.00 26.17 424 THR A N 1
ATOM 2255 C CA . THR A 1 293 ? 1.596 31.973 -20.565 1.00 27.73 424 THR A CA 1
ATOM 2256 C C . THR A 1 293 ? 1.249 33.437 -20.225 1.00 29.91 424 THR A C 1
ATOM 2257 O O . THR A 1 293 ? 0.266 33.965 -20.719 1.00 30.90 424 THR A O 1
ATOM 2261 N N . GLN A 1 294 ? 2.060 34.090 -19.390 1.00 28.30 425 GLN A N 1
ATOM 2262 C CA . GLN A 1 294 ? 1.817 35.497 -19.047 1.00 30.05 425 GLN A CA 1
ATOM 2263 C C . GLN A 1 294 ? 1.947 36.400 -20.269 1.00 29.98 425 GLN A C 1
ATOM 2264 O O . GLN A 1 294 ? 1.235 37.395 -20.388 1.00 29.94 425 GLN A O 1
ATOM 2270 N N . ASP A 1 295 ? 2.899 36.074 -21.138 1.00 26.51 426 ASP A N 1
ATOM 2271 C CA . ASP A 1 295 ? 3.141 36.835 -22.369 1.00 28.81 426 ASP A CA 1
ATOM 2272 C C . ASP A 1 295 ? 2.956 35.951 -23.597 1.00 26.25 426 ASP A C 1
ATOM 2273 O O . ASP A 1 295 ? 3.929 35.436 -24.159 1.00 26.08 426 ASP A O 1
ATOM 2278 N N . PRO A 1 296 ? 1.701 35.769 -24.022 1.00 30.24 427 PRO A N 1
ATOM 2279 C CA . PRO A 1 296 ? 1.392 34.751 -25.036 1.00 28.55 427 PRO A CA 1
ATOM 2280 C C . PRO A 1 296 ? 1.657 35.202 -26.464 1.00 27.93 427 PRO A C 1
ATOM 2281 O O . PRO A 1 296 ? 1.644 34.358 -27.365 1.00 31.64 427 PRO A O 1
ATOM 2285 N N . HIS A 1 297 ? 1.901 36.492 -26.683 1.00 27.24 428 HIS A N 1
ATOM 2286 C CA . HIS A 1 297 ? 1.959 36.997 -28.066 1.00 30.36 428 HIS A CA 1
ATOM 2287 C C . HIS A 1 297 ? 3.397 37.039 -28.611 1.00 33.93 428 HIS A C 1
ATOM 2288 O O . HIS A 1 297 ? 4.318 37.369 -27.873 1.00 30.93 428 HIS A O 1
ATOM 2295 N N . ASP A 1 298 ? 3.589 36.714 -29.888 1.00 29.07 429 ASP A N 1
ATOM 2296 C CA . ASP A 1 298 ? 4.935 36.730 -30.475 1.00 35.98 429 ASP A CA 1
ATOM 2297 C C . ASP A 1 298 ? 5.577 38.112 -30.404 1.00 36.04 429 ASP A C 1
ATOM 2298 O O . ASP A 1 298 ? 6.796 38.233 -30.255 1.00 31.73 429 ASP A O 1
ATOM 2303 N N . ASN A 1 299 ? 4.766 39.164 -30.467 1.00 36.45 430 ASN A N 1
ATOM 2304 C CA . ASN A 1 299 ? 5.359 40.505 -30.426 1.00 37.24 430 ASN A CA 1
ATOM 2305 C C . ASN A 1 299 ? 5.882 40.909 -29.050 1.00 37.36 430 ASN A C 1
ATOM 2306 O O . ASN A 1 299 ? 6.477 41.971 -28.904 1.00 35.53 430 ASN A O 1
ATOM 2311 N N . GLN A 1 300 ? 5.648 40.064 -28.047 1.00 34.43 431 GLN A N 1
ATOM 2312 C CA . GLN A 1 300 ? 6.191 40.293 -26.712 1.00 33.15 431 GLN A CA 1
ATOM 2313 C C . GLN A 1 300 ? 7.561 39.636 -26.601 1.00 36.04 431 GLN A C 1
ATOM 2314 O O . GLN A 1 300 ? 8.229 39.751 -25.571 1.00 34.17 431 GLN A O 1
ATOM 2320 N N . TRP A 1 301 ? 7.979 38.970 -27.678 1.00 30.27 432 TRP A N 1
ATOM 2321 C CA . TRP A 1 301 ? 9.239 38.237 -27.693 1.00 34.84 432 TRP A CA 1
ATOM 2322 C C . TRP A 1 301 ? 10.125 38.538 -28.920 1.00 34.04 432 TRP A C 1
ATOM 2323 O O . TRP A 1 301 ? 10.882 37.665 -29.353 1.00 30.62 432 TRP A O 1
ATOM 2334 N N . HIS A 1 302 ? 10.027 39.742 -29.481 1.00 34.21 433 HIS A N 1
ATOM 2335 C CA . HIS A 1 302 ? 10.882 40.124 -30.613 1.00 39.61 433 HIS A CA 1
ATOM 2336 C C . HIS A 1 302 ? 12.344 39.828 -30.286 1.00 37.16 433 HIS A C 1
ATOM 2337 O O . HIS A 1 302 ? 12.817 40.131 -29.181 1.00 33.43 433 HIS A O 1
ATOM 2344 N N . LEU A 1 303 ? 13.056 39.228 -31.233 1.00 35.75 434 LEU A N 1
ATOM 2345 C CA . LEU A 1 303 ? 14.466 38.906 -30.999 1.00 39.25 434 LEU A CA 1
ATOM 2346 C C . LEU A 1 303 ? 15.297 40.132 -30.594 1.00 41.06 434 LEU A C 1
ATOM 2347 O O . LEU A 1 303 ? 16.224 40.012 -29.801 1.00 38.71 434 LEU A O 1
ATOM 2352 N N . LYS A 1 304 ? 14.933 41.309 -31.102 1.00 41.34 435 LYS A N 1
ATOM 2353 C CA . LYS A 1 304 ? 15.663 42.540 -30.790 1.00 44.43 435 LYS A CA 1
ATOM 2354 C C . LYS A 1 304 ? 15.503 42.937 -29.328 1.00 43.65 435 LYS A C 1
ATOM 2355 O O . LYS A 1 304 ? 16.334 43.661 -28.788 1.00 45.98 435 LYS A O 1
ATOM 2361 N N . ASN A 1 305 ? 14.437 42.470 -28.686 1.00 39.91 436 ASN A N 1
ATOM 2362 C CA . ASN A 1 305 ? 14.231 42.783 -27.277 1.00 41.49 436 ASN A CA 1
ATOM 2363 C C . ASN A 1 305 ? 14.676 41.644 -26.362 1.00 35.86 436 ASN A C 1
ATOM 2364 O O . ASN A 1 305 ? 14.149 41.494 -25.254 1.00 35.12 436 ASN A O 1
ATOM 2369 N N . LEU A 1 306 ? 15.635 40.849 -26.837 1.00 32.48 437 LEU A N 1
ATOM 2370 C CA . LEU A 1 306 ? 16.177 39.717 -26.089 1.00 33.13 437 LEU A CA 1
ATOM 2371 C C . LEU A 1 306 ? 16.539 40.081 -24.642 1.00 40.22 437 LEU A C 1
ATOM 2372 O O . LEU A 1 306 ? 16.212 39.335 -23.703 1.00 32.70 437 LEU A O 1
ATOM 2377 N N . GLU A 1 307 ? 17.196 41.225 -24.451 1.00 33.44 438 GLU A N 1
ATOM 2378 C CA . GLU A 1 307 ? 17.627 41.615 -23.108 1.00 35.83 438 GLU A CA 1
ATOM 2379 C C . GLU A 1 307 ? 16.456 41.831 -22.155 1.00 33.27 438 GLU A C 1
ATOM 2380 O O . GLU A 1 307 ? 16.495 41.392 -21.000 1.00 37.42 438 GLU A O 1
ATOM 2386 N N . CYS A 1 308 ? 15.432 42.531 -22.620 1.00 35.59 439 CYS A N 1
ATOM 2387 C CA . CYS A 1 308 ? 14.280 42.802 -21.770 1.00 43.02 439 CYS A CA 1
ATOM 2388 C C . CYS A 1 308 ? 13.507 41.524 -21.499 1.00 38.91 439 CYS A C 1
ATOM 2389 O O . CYS A 1 308 ? 12.948 41.356 -20.419 1.00 32.78 439 CYS A O 1
ATOM 2392 N N . CYS A 1 309 ? 13.482 40.624 -22.479 1.00 30.84 440 CYS A N 1
ATOM 2393 C CA . CYS A 1 309 ? 12.778 39.358 -22.304 1.00 35.32 440 CYS A CA 1
ATOM 2394 C C . CYS A 1 309 ? 13.527 38.463 -21.331 1.00 30.71 440 CYS A C 1
ATOM 2395 O O . CYS A 1 309 ? 12.909 37.823 -20.478 1.00 28.68 440 CYS A O 1
ATOM 2398 N N . PHE A 1 310 ? 14.852 38.414 -21.453 1.00 28.18 441 PHE A N 1
ATOM 2399 C CA . PHE A 1 310 ? 15.639 37.633 -20.513 1.00 26.28 441 PHE A CA 1
ATOM 2400 C C . PHE A 1 310 ? 15.469 38.183 -19.105 1.00 29.64 441 PHE A C 1
ATOM 2401 O O . PHE A 1 310 ? 15.313 37.428 -18.124 1.00 30.39 441 PHE A O 1
ATOM 2409 N N . ASP A 1 311 ? 15.479 39.503 -19.002 1.00 28.83 442 ASP A N 1
ATOM 2410 C CA . ASP A 1 311 ? 15.354 40.151 -17.700 1.00 31.32 442 ASP A CA 1
ATOM 2411 C C . ASP A 1 311 ? 14.008 39.795 -17.076 1.00 32.05 442 ASP A C 1
ATOM 2412 O O . ASP A 1 311 ? 13.902 39.545 -15.864 1.00 29.34 442 ASP A O 1
ATOM 2417 N N . ASN A 1 312 ? 12.979 39.768 -17.914 1.00 35.25 443 ASN A N 1
ATOM 2418 C CA . ASN A 1 312 ? 11.645 39.419 -17.451 1.00 33.72 443 ASN A CA 1
ATOM 2419 C C . ASN A 1 312 ? 11.591 37.985 -16.945 1.00 29.12 443 ASN A C 1
ATOM 2420 O O . ASN A 1 312 ? 10.981 37.715 -15.912 1.00 27.83 443 ASN A O 1
ATOM 2425 N N . CYS A 1 313 ? 12.224 37.063 -17.673 1.00 25.65 444 CYS A N 1
ATOM 2426 C CA . CYS A 1 313 ? 12.290 35.666 -17.226 1.00 24.47 444 CYS A CA 1
ATOM 2427 C C . CYS A 1 313 ? 13.042 35.551 -15.911 1.00 30.54 444 CYS A C 1
ATOM 2428 O O . CYS A 1 313 ? 12.647 34.782 -15.016 1.00 25.84 444 CYS A O 1
ATOM 2431 N N . VAL A 1 314 ? 14.134 36.301 -15.782 1.00 24.49 445 VAL A N 1
ATOM 2432 C CA . VAL A 1 314 ? 14.905 36.253 -14.533 1.00 28.27 445 VAL A CA 1
ATOM 2433 C C . VAL A 1 314 ? 14.105 36.798 -13.342 1.00 26.43 445 VAL A C 1
ATOM 2434 O O . VAL A 1 314 ? 14.131 36.226 -12.243 1.00 25.78 445 VAL A O 1
ATOM 2438 N N . ALA A 1 315 ? 13.411 37.912 -13.557 1.00 26.33 446 ALA A N 1
ATOM 2439 C CA . ALA A 1 315 ? 12.596 38.517 -12.500 1.00 31.06 446 ALA A CA 1
ATOM 2440 C C . ALA A 1 315 ? 11.480 37.566 -12.091 1.00 31.76 446 ALA A C 1
ATOM 2441 O O . ALA A 1 315 ? 11.219 37.387 -10.897 1.00 27.54 446 ALA A O 1
ATOM 2443 N N . TYR A 1 316 ? 10.823 36.943 -13.071 1.00 26.23 447 TYR A N 1
ATOM 2444 C CA . TYR A 1 316 ? 9.789 35.968 -12.725 1.00 26.26 447 TYR A CA 1
ATOM 2445 C C . TYR A 1 316 ? 10.365 34.839 -11.880 1.00 26.26 447 TYR A C 1
ATOM 2446 O O . TYR A 1 316 ? 9.796 34.479 -10.859 1.00 26.44 447 TYR A O 1
ATOM 2455 N N . PHE A 1 317 ? 11.518 34.302 -12.277 1.00 24.58 448 PHE A N 1
ATOM 2456 C CA . PHE A 1 317 ? 12.165 33.246 -11.488 1.00 25.70 448 PHE A CA 1
ATOM 2457 C C . PHE A 1 317 ? 12.504 33.704 -10.058 1.00 25.83 448 PHE A C 1
ATOM 2458 O O . PHE A 1 317 ? 12.329 32.943 -9.108 1.00 23.57 448 PHE A O 1
ATOM 2466 N N . LEU A 1 318 ? 12.979 34.941 -9.910 1.00 25.87 449 LEU A N 1
ATOM 2467 C CA . LEU A 1 318 ? 13.258 35.515 -8.585 1.00 28.16 449 LEU A CA 1
ATOM 2468 C C . LEU A 1 318 ? 11.978 35.580 -7.747 1.00 28.61 449 LEU A C 1
ATOM 2469 O O . LEU A 1 318 ? 11.985 35.244 -6.551 1.00 30.44 449 LEU A O 1
ATOM 2474 N N . GLN A 1 319 ? 10.878 35.991 -8.378 1.00 28.31 450 GLN A N 1
ATOM 2475 C CA . GLN A 1 319 ? 9.594 36.065 -7.674 1.00 30.32 450 GLN A CA 1
ATOM 2476 C C . GLN A 1 319 ? 9.155 34.670 -7.232 1.00 35.91 450 GLN A C 1
ATOM 2477 O O . GLN A 1 319 ? 8.645 34.487 -6.121 1.00 35.60 450 GLN A O 1
ATOM 2483 N N . CYS A 1 320 ? 9.388 33.677 -8.087 1.00 25.26 451 CYS A N 1
ATOM 2484 C CA . CYS A 1 320 ? 9.154 32.288 -7.702 1.00 21.90 451 CYS A CA 1
ATOM 2485 C C . CYS A 1 320 ? 9.972 31.887 -6.472 1.00 30.75 451 CYS A C 1
ATOM 2486 O O . CYS A 1 320 ? 9.413 31.305 -5.526 1.00 29.34 451 CYS A O 1
ATOM 2489 N N . LEU A 1 321 ? 11.275 32.185 -6.473 1.00 27.13 452 LEU A N 1
ATOM 2490 C CA . LEU A 1 321 ? 12.124 31.834 -5.318 1.00 30.04 452 LEU A CA 1
ATOM 2491 C C . LEU A 1 321 ? 11.662 32.486 -4.008 1.00 30.22 452 LEU A C 1
ATOM 2492 O O . LEU A 1 321 ? 11.589 31.826 -2.973 1.00 28.20 452 LEU A O 1
ATOM 2497 N N . LYS A 1 322 ? 11.372 33.784 -4.072 1.00 35.96 453 LYS A N 1
ATOM 2498 C CA . LYS A 1 322 ? 11.018 34.575 -2.898 1.00 36.26 453 LYS A CA 1
ATOM 2499 C C . LYS A 1 322 ? 9.703 34.087 -2.306 1.00 35.27 453 LYS A C 1
ATOM 2500 O O . LYS A 1 322 ? 9.608 33.884 -1.097 1.00 35.19 453 LYS A O 1
ATOM 2506 N N . THR A 1 323 ? 8.696 33.906 -3.161 1.00 31.01 454 THR A N 1
ATOM 2507 C CA . THR A 1 323 ? 7.374 33.481 -2.716 1.00 28.91 454 THR A CA 1
ATOM 2508 C C . THR A 1 323 ? 7.267 31.968 -2.559 1.00 35.84 454 THR A C 1
ATOM 2509 O O . THR A 1 323 ? 6.191 31.470 -2.211 1.00 34.04 454 THR A O 1
ATOM 2513 N N . GLU A 1 324 ? 8.356 31.243 -2.841 1.00 28.56 455 GLU A N 1
ATOM 2514 C CA . GLU A 1 324 ? 8.351 29.780 -2.745 1.00 30.93 455 GLU A CA 1
ATOM 2515 C C . GLU A 1 324 ? 7.187 29.170 -3.520 1.00 32.73 455 GLU A C 1
ATOM 2516 O O . GLU A 1 324 ? 6.481 28.281 -3.022 1.00 30.99 455 GLU A O 1
ATOM 2522 N N . GLN A 1 325 ? 6.955 29.680 -4.721 1.00 30.83 456 GLN A N 1
ATOM 2523 C CA . GLN A 1 325 ? 5.853 29.183 -5.541 1.00 31.55 456 GLN A CA 1
ATOM 2524 C C . GLN A 1 325 ? 6.328 28.936 -6.979 1.00 32.02 456 GLN A C 1
ATOM 2525 O O . GLN A 1 325 ? 6.738 29.874 -7.678 1.00 30.54 456 GLN A O 1
ATOM 2531 N N . LEU A 1 326 ? 6.285 27.678 -7.409 1.00 30.12 457 LEU A N 1
ATOM 2532 C CA . LEU A 1 326 ? 6.610 27.324 -8.803 1.00 30.49 457 LEU A CA 1
ATOM 2533 C C . LEU A 1 326 ? 5.798 26.071 -9.166 1.00 25.49 457 LEU A C 1
ATOM 2534 O O . LEU A 1 326 ? 6.231 24.940 -8.916 1.00 29.51 457 LEU A O 1
ATOM 2539 N N . ALA A 1 327 ? 4.601 26.280 -9.708 1.00 26.80 458 ALA A N 1
ATOM 2540 C CA . ALA A 1 327 ? 3.666 25.180 -9.954 1.00 26.77 458 ALA A CA 1
ATOM 2541 C C . ALA A 1 327 ? 4.133 24.388 -11.162 1.00 29.94 458 ALA A C 1
ATOM 2542 O O . ALA A 1 327 ? 4.520 24.976 -12.180 1.00 24.20 458 ALA A O 1
ATOM 2544 N N . ASN A 1 328 ? 4.083 23.063 -11.060 1.00 27.10 459 ASN A N 1
ATOM 2545 C CA . ASN A 1 328 ? 4.283 22.213 -12.236 1.00 27.36 459 ASN A CA 1
ATOM 2546 C C . ASN A 1 328 ? 3.317 22.676 -13.329 1.00 25.39 459 ASN A C 1
ATOM 2547 O O . ASN A 1 328 ? 2.121 22.893 -13.074 1.00 24.92 459 ASN A O 1
ATOM 2552 N N . TYR A 1 329 ? 3.827 22.861 -14.546 1.00 23.69 460 TYR A N 1
ATOM 2553 C CA . TYR A 1 329 ? 3.035 23.432 -15.626 1.00 20.07 460 TYR A CA 1
ATOM 2554 C C . TYR A 1 329 ? 1.901 22.500 -16.027 1.00 23.92 460 TYR A C 1
ATOM 2555 O O . TYR A 1 329 ? 0.875 22.942 -16.578 1.00 24.58 460 TYR A O 1
ATOM 2564 N N . PHE A 1 330 ? 2.084 21.207 -15.783 1.00 24.46 461 PHE A N 1
ATOM 2565 C CA . PHE A 1 330 ? 1.083 20.218 -16.205 1.00 26.13 461 PHE A CA 1
ATOM 2566 C C . PHE A 1 330 ? 0.190 19.801 -15.039 1.00 29.37 461 PHE A C 1
ATOM 2567 O O . PHE A 1 330 ? -0.920 19.322 -15.254 1.00 24.88 461 PHE A O 1
ATOM 2575 N N . ILE A 1 331 ? 0.694 19.978 -13.813 1.00 26.61 462 ILE A N 1
ATOM 2576 C CA . ILE A 1 331 ? 0.032 19.534 -12.584 1.00 23.23 462 ILE A CA 1
ATOM 2577 C C . ILE A 1 331 ? 0.076 20.703 -11.571 1.00 23.09 462 ILE A C 1
ATOM 2578 O O . ILE A 1 331 ? 0.966 20.772 -10.730 1.00 26.62 462 ILE A O 1
ATOM 2583 N N . PRO A 1 332 ? -0.882 21.637 -11.672 1.00 29.44 463 PRO A N 1
ATOM 2584 C CA . PRO A 1 332 ? -0.806 22.921 -10.946 1.00 29.49 463 PRO A CA 1
ATOM 2585 C C . PRO A 1 332 ? -0.791 22.754 -9.438 1.00 32.60 463 PRO A C 1
ATOM 2586 O O . PRO A 1 332 ? -0.257 23.632 -8.754 1.00 30.60 463 PRO A O 1
ATOM 2590 N N . GLY A 1 333 ? -1.371 21.659 -8.935 1.00 28.72 464 GLY A N 1
ATOM 2591 C CA . GLY A 1 333 ? -1.394 21.378 -7.505 1.00 32.45 464 GLY A CA 1
ATOM 2592 C C . GLY A 1 333 ? -0.018 21.028 -6.965 1.00 39.47 464 GLY A C 1
ATOM 2593 O O . GLY A 1 333 ? 0.167 20.969 -5.749 1.00 36.82 464 GLY A O 1
ATOM 2594 N N . VAL A 1 334 ? 0.951 20.797 -7.857 1.00 31.52 465 VAL A N 1
ATOM 2595 C CA . VAL A 1 334 ? 2.306 20.425 -7.432 1.00 29.78 465 VAL A CA 1
ATOM 2596 C C . VAL A 1 334 ? 3.243 21.637 -7.435 1.00 36.01 465 VAL A C 1
ATOM 2597 O O . VAL A 1 334 ? 3.543 22.205 -8.486 1.00 29.73 465 VAL A O 1
ATOM 2601 N N . ASN A 1 335 ? 3.692 22.036 -6.248 1.00 29.57 466 ASN A N 1
ATOM 2602 C CA . ASN A 1 335 ? 4.562 23.204 -6.088 1.00 32.51 466 ASN A CA 1
ATOM 2603 C C . ASN A 1 335 ? 6.004 22.756 -5.992 1.00 32.08 466 ASN A C 1
ATOM 2604 O O . ASN A 1 335 ? 6.443 22.260 -4.939 1.00 30.42 466 ASN A O 1
ATOM 2609 N N . LEU A 1 336 ? 6.754 22.942 -7.082 1.00 26.52 467 LEU A N 1
ATOM 2610 C CA . LEU A 1 336 ? 8.144 22.497 -7.129 1.00 23.29 467 LEU A CA 1
ATOM 2611 C C . LEU A 1 336 ? 9.011 23.217 -6.102 1.00 24.97 467 LEU A C 1
ATOM 2612 O O . LEU A 1 336 ? 10.097 22.728 -5.781 1.00 28.89 467 LEU A O 1
ATOM 2617 N N . PHE A 1 337 ? 8.573 24.396 -5.649 1.00 27.21 468 PHE A N 1
ATOM 2618 C CA . PHE A 1 337 ? 9.376 25.188 -4.696 1.00 29.68 468 PHE A CA 1
ATOM 2619 C C . PHE A 1 337 ? 8.819 25.135 -3.262 1.00 36.23 468 PHE A C 1
ATOM 2620 O O . PHE A 1 337 ? 9.211 25.933 -2.403 1.00 33.76 468 PHE A O 1
ATOM 2628 N N . SER A 1 338 ? 7.929 24.184 -2.995 1.00 27.91 469 SER A N 1
ATOM 2629 C CA . SER A 1 338 ? 7.383 24.031 -1.640 1.00 38.33 469 SER A CA 1
ATOM 2630 C C . SER A 1 338 ? 8.482 23.806 -0.605 1.00 36.75 469 SER A C 1
ATOM 2631 O O . SER A 1 338 ? 9.503 23.192 -0.891 1.00 34.34 469 SER A O 1
ATOM 2634 N N . ARG A 1 339 ? 8.273 24.285 0.616 1.00 39.31 470 ARG A N 1
ATOM 2635 C CA . ARG A 1 339 ? 9.295 24.107 1.631 1.00 41.32 470 ARG A CA 1
ATOM 2636 C C . ARG A 1 339 ? 9.480 22.628 2.002 1.00 42.13 470 ARG A C 1
ATOM 2637 O O . ARG A 1 339 ? 10.497 22.251 2.556 1.00 46.10 470 ARG A O 1
ATOM 2645 N N . ASP A 1 340 ? 8.503 21.795 1.663 1.00 47.94 471 ASP A N 1
ATOM 2646 C CA . ASP A 1 340 ? 8.693 20.345 1.734 1.00 50.44 471 ASP A CA 1
ATOM 2647 C C . ASP A 1 340 ? 9.893 19.862 0.906 1.00 48.21 471 ASP A C 1
ATOM 2648 O O . ASP A 1 340 ? 10.613 18.961 1.330 1.00 48.88 471 ASP A O 1
ATOM 2653 N N . LEU A 1 341 ? 10.106 20.465 -0.268 1.00 38.59 472 LEU A N 1
ATOM 2654 C CA . LEU A 1 341 ? 11.113 19.969 -1.219 1.00 40.57 472 LEU A CA 1
ATOM 2655 C C . LEU A 1 341 ? 12.460 20.698 -1.164 1.00 39.62 472 LEU A C 1
ATOM 2656 O O . LEU A 1 341 ? 13.519 20.092 -1.331 1.00 40.39 472 LEU A O 1
ATOM 2661 N N . ILE A 1 342 ? 12.419 22.011 -0.977 1.00 36.76 473 ILE A N 1
ATOM 2662 C CA . ILE A 1 342 ? 13.645 22.806 -0.922 1.00 36.84 473 ILE A CA 1
ATOM 2663 C C . ILE A 1 342 ? 13.504 23.778 0.252 1.00 36.33 473 ILE A C 1
ATOM 2664 O O . ILE A 1 342 ? 12.519 24.535 0.327 1.00 31.97 473 ILE A O 1
ATOM 2669 N N . ASP A 1 343 ? 14.463 23.750 1.178 1.00 34.84 474 ASP A N 1
ATOM 2670 C CA . ASP A 1 343 ? 14.366 24.609 2.362 1.00 34.49 474 ASP A CA 1
ATOM 2671 C C . ASP A 1 343 ? 14.532 26.100 2.031 1.00 38.69 474 ASP A C 1
ATOM 2672 O O . ASP A 1 343 ? 15.147 26.455 1.010 1.00 35.75 474 ASP A O 1
ATOM 2677 N N . LYS A 1 344 ? 13.984 26.963 2.893 1.00 31.92 475 LYS A N 1
ATOM 2678 C CA . LYS A 1 344 ? 14.078 28.417 2.713 1.00 31.05 475 LYS A CA 1
ATOM 2679 C C . LYS A 1 344 ? 15.495 28.966 2.442 1.00 33.75 475 LYS A C 1
ATOM 2680 O O . LYS A 1 344 ? 15.671 29.780 1.517 1.00 34.84 475 LYS A O 1
ATOM 2686 N N . PRO A 1 345 ? 16.502 28.545 3.244 1.00 38.81 476 PRO A N 1
ATOM 2687 C CA . PRO A 1 345 ? 17.828 29.140 3.027 1.00 42.54 476 PRO A CA 1
ATOM 2688 C C . PRO A 1 345 ? 18.383 28.842 1.635 1.00 35.05 476 PRO A C 1
ATOM 2689 O O . PRO A 1 345 ? 19.121 29.674 1.083 1.00 32.38 476 PRO A O 1
ATOM 2693 N N . SER A 1 346 ? 18.024 27.690 1.070 1.00 31.86 477 SER A N 1
ATOM 2694 C CA . SER A 1 346 ? 18.512 27.339 -0.272 1.00 32.56 477 SER A CA 1
ATOM 2695 C C . SER A 1 346 ? 17.986 28.308 -1.330 1.00 32.13 477 SER A C 1
ATOM 2696 O O . SER A 1 346 ? 18.748 28.805 -2.169 1.00 31.68 477 SER A O 1
ATOM 2699 N N . LYS A 1 347 ? 16.689 28.587 -1.274 1.00 30.58 478 LYS A N 1
ATOM 2700 C CA . LYS A 1 347 ? 16.077 29.520 -2.201 1.00 32.15 478 LYS A CA 1
ATOM 2701 C C . LYS A 1 347 ? 16.598 30.942 -1.957 1.00 30.32 478 LYS A C 1
ATOM 2702 O O . LYS A 1 347 ? 16.879 31.672 -2.903 1.00 28.74 478 LYS A O 1
ATOM 2708 N N . GLU A 1 348 ? 16.752 3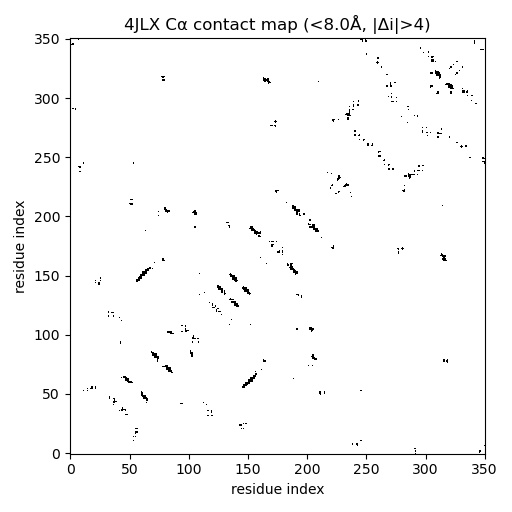1.331 -0.688 1.00 31.87 479 GLU A N 1
ATOM 2709 C CA . GLU A 1 348 ? 17.366 32.620 -0.363 1.00 36.14 479 GLU A CA 1
ATOM 2710 C C . GLU A 1 348 ? 18.782 32.751 -0.958 1.00 28.90 479 GLU A C 1
ATOM 2711 O O . GLU A 1 348 ? 19.142 33.795 -1.511 1.00 31.77 479 GLU A O 1
ATOM 2717 N N . PHE A 1 349 ? 19.581 31.696 -0.841 1.00 27.77 480 PHE A N 1
ATOM 2718 C CA . PHE A 1 349 ? 20.912 31.726 -1.415 1.00 28.99 480 PHE A CA 1
ATOM 2719 C C . PHE A 1 349 ? 20.876 31.925 -2.925 1.00 31.48 480 PHE A C 1
ATOM 2720 O O . PHE A 1 349 ? 21.598 32.765 -3.470 1.00 31.23 480 PHE A O 1
ATOM 2728 N N . LEU A 1 350 ? 20.045 31.148 -3.614 1.00 31.92 481 LEU A N 1
ATOM 2729 C CA . LEU A 1 350 ? 19.979 31.275 -5.064 1.00 28.79 481 LEU A CA 1
ATOM 2730 C C . LEU A 1 350 ? 19.447 32.651 -5.443 1.00 28.33 481 LEU A C 1
ATOM 2731 O O . LEU A 1 350 ? 19.942 33.283 -6.390 1.00 25.81 481 LEU A O 1
ATOM 2736 N N . SER A 1 351 ? 18.449 33.124 -4.693 1.00 28.89 482 SER A N 1
ATOM 2737 C CA . SER A 1 351 ? 17.899 34.469 -4.911 1.00 33.42 482 SER A CA 1
ATOM 2738 C C . SER A 1 351 ? 18.990 35.544 -4.858 1.00 33.38 482 SER A C 1
ATOM 2739 O O . SER A 1 351 ? 19.062 36.403 -5.735 1.00 30.50 482 SER A O 1
ATOM 2742 N N . LYS A 1 352 ? 19.822 35.491 -3.818 1.00 33.09 483 LYS A N 1
ATOM 2743 C CA . LYS A 1 352 ? 20.893 36.463 -3.652 1.00 36.15 483 LYS A CA 1
ATOM 2744 C C . LYS A 1 352 ? 21.879 36.415 -4.816 1.00 31.55 483 LYS A C 1
ATOM 2745 O O . LYS A 1 352 ? 22.296 37.465 -5.333 1.00 36.93 483 LYS A O 1
ATOM 2751 N N . GLN A 1 353 ? 22.270 35.214 -5.231 1.00 27.36 484 GLN A N 1
ATOM 2752 C CA . GLN A 1 353 ? 23.199 35.105 -6.359 1.00 31.62 484 GLN A CA 1
ATOM 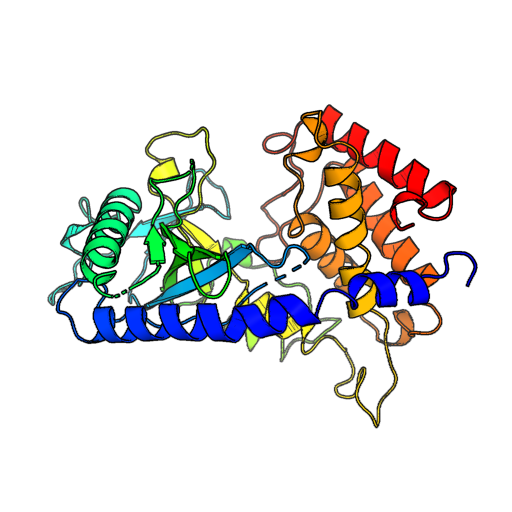2753 C C . GLN A 1 353 ? 22.595 35.620 -7.675 1.00 32.46 484 GLN A C 1
ATOM 2754 O O . GLN A 1 353 ? 23.262 36.300 -8.458 1.00 30.11 484 GLN A O 1
ATOM 2760 N N . ILE A 1 354 ? 21.321 35.329 -7.905 1.00 28.44 485 ILE A N 1
ATOM 2761 C CA . ILE A 1 354 ? 20.688 35.756 -9.159 1.00 30.53 485 ILE A CA 1
ATOM 2762 C C . ILE A 1 354 ? 20.516 37.278 -9.188 1.00 33.05 485 ILE A C 1
ATOM 2763 O O . ILE A 1 354 ? 20.765 37.921 -10.223 1.00 33.16 485 ILE A O 1
ATOM 2768 N N . GLU A 1 355 ? 20.136 37.863 -8.048 1.00 33.58 486 GLU A N 1
ATOM 2769 C CA . GLU A 1 355 ? 20.034 39.324 -7.954 1.00 36.30 486 GLU A CA 1
ATOM 2770 C C . GLU A 1 355 ? 21.389 39.964 -8.220 1.00 32.61 486 GLU A C 1
ATOM 2771 O O . GLU A 1 355 ? 21.473 40.970 -8.935 1.00 36.29 486 GLU A O 1
ATOM 2777 N N . TYR A 1 356 ? 22.444 39.382 -7.645 1.00 30.60 487 TYR A N 1
ATOM 2778 C CA . TYR A 1 356 ? 23.801 39.900 -7.834 1.00 37.06 487 TYR A CA 1
ATOM 2779 C C . TYR A 1 356 ? 24.178 39.844 -9.307 1.00 38.83 487 TYR A C 1
ATOM 2780 O O . TYR A 1 356 ? 24.646 40.832 -9.869 1.00 36.57 487 TYR A O 1
ATOM 2789 N N . GLU A 1 357 ? 23.982 38.681 -9.924 1.00 35.54 488 GLU A N 1
ATOM 2790 C CA . GLU A 1 357 ? 24.311 38.515 -11.336 1.00 34.80 488 GLU A CA 1
ATOM 2791 C C . GLU A 1 357 ? 23.539 39.537 -12.160 1.00 38.09 488 GLU A C 1
ATOM 2792 O O . GLU A 1 357 ? 24.121 40.265 -12.974 1.00 36.02 488 GLU A O 1
ATOM 2798 N N . ARG A 1 358 ? 22.238 39.638 -11.911 1.00 35.18 489 ARG A N 1
ATOM 2799 C CA . ARG A 1 358 ? 21.418 40.575 -12.675 1.00 38.93 489 ARG A CA 1
ATOM 2800 C C . ARG A 1 358 ? 21.874 42.027 -12.513 1.00 42.91 489 ARG A C 1
ATOM 2801 O O . ARG A 1 358 ? 21.918 42.781 -13.488 1.00 50.18 489 ARG A O 1
ATOM 2809 N N . ASN A 1 359 ? 22.227 42.414 -11.290 1.00 43.45 490 ASN A N 1
ATOM 2810 C CA . ASN A 1 359 ? 22.672 43.780 -11.034 1.00 42.83 490 ASN A CA 1
ATOM 2811 C C . ASN A 1 359 ? 24.021 44.085 -11.672 1.00 47.67 490 ASN A C 1
ATOM 2812 O O . ASN A 1 359 ? 24.334 45.238 -11.934 1.00 53.01 490 ASN A O 1
ATOM 2817 N N . ASN A 1 360 ? 24.820 43.054 -11.920 1.00 40.35 491 ASN A N 1
ATOM 2818 C CA . ASN A 1 360 ? 26.136 43.255 -12.492 1.00 43.86 491 ASN A CA 1
ATOM 2819 C C . ASN A 1 360 ? 26.308 42.793 -13.940 1.00 45.22 491 ASN A C 1
ATOM 2820 O O . ASN A 1 360 ? 27.437 42.581 -14.380 1.00 45.93 491 ASN A O 1
ATOM 2825 N N . GLY A 1 361 ? 25.208 42.641 -14.673 1.00 42.37 492 GLY A N 1
ATOM 2826 C CA . GLY A 1 361 ? 25.276 42.218 -16.070 1.00 42.63 492 GLY A CA 1
ATOM 2827 C C . GLY A 1 361 ? 25.755 40.785 -16.290 1.00 38.95 492 GLY A C 1
ATOM 2828 O O . GLY A 1 361 ? 26.399 40.478 -17.297 1.00 41.22 492 GLY A O 1
ATOM 2829 N N . PHE A 1 362 ? 25.453 39.906 -15.338 1.00 37.26 493 PHE A N 1
ATOM 2830 C CA . PHE A 1 362 ? 25.727 38.470 -15.471 1.00 38.59 493 PHE A CA 1
ATOM 2831 C C . PHE A 1 362 ? 27.202 38.083 -15.715 1.00 40.64 493 PHE A C 1
ATOM 2832 O O . PHE A 1 362 ? 27.516 37.425 -16.724 1.00 40.66 493 PHE A O 1
ATOM 2840 N N . PRO A 1 363 ? 28.107 38.458 -14.772 1.00 35.75 494 PRO A N 1
ATOM 2841 C CA . PRO A 1 363 ? 29.519 38.081 -14.887 1.00 34.97 494 PRO A CA 1
ATOM 2842 C C . PRO A 1 363 ? 29.729 36.576 -14.904 1.00 36.10 494 PRO A C 1
ATOM 2843 O O . PRO A 1 363 ? 30.679 36.107 -15.526 1.00 34.83 494 PRO A O 1
ATOM 2847 N N . VAL A 1 364 ? 28.859 35.812 -14.260 1.00 35.79 495 VAL A N 1
ATOM 2848 C CA . VAL A 1 364 ? 29.021 34.354 -14.269 1.00 33.91 495 VAL A CA 1
ATOM 2849 C C . VAL A 1 364 ? 28.921 33.742 -15.690 1.00 36.64 495 VAL A C 1
ATOM 2850 O O . VAL A 1 364 ? 29.210 32.553 -15.874 1.00 36.35 495 VAL A O 1
ATOM 2854 N N . PHE A 1 365 ? 28.517 34.544 -16.682 1.00 35.19 496 PHE A N 1
ATOM 2855 C CA . PHE A 1 365 ? 28.461 34.076 -18.074 1.00 36.19 496 PHE A CA 1
ATOM 2856 C C . PHE A 1 365 ? 29.819 34.149 -18.765 1.00 43.73 496 PHE A C 1
ATOM 2857 O O . PHE A 1 365 ? 29.987 33.610 -19.864 1.00 49.44 496 PHE A O 1
ATOM 2865 N N . TRP A 1 366 ? 30.769 34.844 -18.144 1.00 39.73 497 TRP A N 1
ATOM 2866 C CA . TRP A 1 366 ? 32.013 35.214 -18.813 1.00 43.21 497 TRP A CA 1
ATOM 2867 C C . TRP A 1 366 ? 33.247 34.570 -18.193 1.00 45.02 497 TRP A C 1
ATOM 2868 O O . TRP A 1 366 ? 33.158 33.932 -17.140 1.00 52.44 497 TRP A O 1
#